Protein AF-A0A813GSA1-F1 (afdb_monomer)

Mean predicted aligned error: 17.11 Å

Solvent-accessible surface area (backbone atoms only — not comparable to full-atom values): 13378 Å² total; per-residue (Å²): 138,87,82,84,85,88,81,86,87,81,80,85,89,78,85,73,82,77,82,71,79,80,78,79,76,80,79,78,80,73,73,78,67,70,79,68,72,71,72,68,73,77,67,72,92,66,74,72,76,80,76,82,74,93,70,60,71,80,61,74,75,51,52,73,69,54,50,50,48,38,69,74,30,66,66,58,40,52,54,52,53,58,65,34,68,68,50,44,50,51,55,49,51,55,50,50,53,50,50,54,51,50,53,50,50,54,53,51,64,66,46,46,62,58,54,54,49,52,51,51,52,49,50,54,50,52,53,53,50,52,52,51,50,54,52,51,52,52,52,51,50,51,52,50,52,52,46,62,75,64,25,63,67,57,52,34,52,53,29,50,52,56,21,49,52,27,44,51,50,27,52,48,54,49,50,52,63,72,66,49,91,70,84,77,50,76,66,58,49,51,54,48,51,51,56,38,50,50,27,49,48,52,20,52,51,32,48,52,54,29,52,51,46,53,53,52,56,56,55,68,74,78,114

Sequence (223 aa):
SSTPAVSAPSPGPGAQASIVPASVVAVVATEVTPVSVAEVPLRPLLAETPKVPQRFPKLDELSVTELQYLQANSLAMDDWILELDQVKSLAARVREVREETKSLADVILKQEPEIQQASQRQHIALEALAGQRQTVEALASERTELLQKRSPARLAATLAARAHDSDADAEHILSEALSAEGTMDASMLAQFRQRFIQKKMEKHTRLGIKASLEQGASRSLQT

Structure (mmCIF, N/CA/C/O backbone):
data_AF-A0A813GSA1-F1
#
_entry.id   AF-A0A813GSA1-F1
#
loop_
_atom_site.group_PDB
_atom_site.id
_atom_site.type_symbol
_atom_site.label_atom_id
_atom_site.label_alt_id
_atom_site.label_comp_id
_atom_site.label_asym_id
_atom_site.label_entity_id
_atom_site.label_seq_id
_atom_site.pdbx_PDB_ins_code
_atom_site.Cartn_x
_atom_site.Cartn_y
_atom_site.Cartn_z
_atom_site.occupancy
_atom_site.B_iso_or_equiv
_atom_site.auth_seq_id
_atom_site.auth_comp_id
_atom_site.auth_asym_id
_atom_site.auth_atom_id
_atom_site.pdbx_PDB_model_num
ATOM 1 N N . SER A 1 1 ? 55.193 21.231 14.424 1.00 41.62 1 SER A N 1
ATOM 2 C CA . SER A 1 1 ? 54.877 21.612 13.034 1.00 41.62 1 SER A CA 1
ATOM 3 C C . SER A 1 1 ? 54.553 20.355 12.254 1.00 41.62 1 SER A C 1
ATOM 5 O O . SER A 1 1 ? 55.188 19.346 12.530 1.00 41.62 1 SER A O 1
ATOM 7 N N . SER A 1 2 ? 53.617 20.444 11.309 1.00 43.44 2 SER A N 1
ATOM 8 C CA . SER A 1 2 ? 53.286 19.435 10.283 1.00 43.44 2 SER A CA 1
ATOM 9 C C . SER A 1 2 ? 52.165 18.434 10.600 1.00 43.44 2 SER A C 1
ATOM 11 O O . SER A 1 2 ? 52.385 17.295 10.993 1.00 43.44 2 SER A O 1
ATOM 13 N N . THR A 1 3 ? 50.945 18.879 10.311 1.00 42.28 3 THR A N 1
ATOM 14 C CA . THR A 1 3 ? 49.931 18.168 9.505 1.00 42.28 3 THR A CA 1
ATOM 15 C C . THR A 1 3 ? 49.924 18.783 8.086 1.00 42.28 3 THR A C 1
ATOM 17 O O . THR A 1 3 ? 50.497 19.864 7.926 1.00 42.28 3 THR A O 1
ATOM 20 N N . PRO A 1 4 ? 49.221 18.237 7.069 1.00 51.88 4 PRO A N 1
ATOM 21 C CA . PRO A 1 4 ? 48.766 16.859 6.842 1.00 51.88 4 PRO A CA 1
ATOM 22 C C . PRO A 1 4 ? 49.097 16.333 5.420 1.00 51.88 4 PRO A C 1
ATOM 24 O O . PRO A 1 4 ? 49.336 17.090 4.482 1.00 51.88 4 PRO A O 1
ATOM 27 N N . ALA A 1 5 ? 49.032 15.011 5.246 1.00 38.59 5 ALA A N 1
ATOM 28 C CA . ALA A 1 5 ? 48.955 14.367 3.937 1.00 38.59 5 ALA A CA 1
ATOM 29 C C . ALA A 1 5 ? 47.484 14.231 3.510 1.00 38.59 5 ALA A C 1
ATOM 31 O O . ALA A 1 5 ? 46.650 13.724 4.259 1.00 38.59 5 ALA A O 1
ATOM 32 N N . VAL A 1 6 ? 47.183 14.694 2.298 1.00 48.28 6 VAL A N 1
ATOM 33 C CA . VAL A 1 6 ? 45.925 14.462 1.579 1.00 48.28 6 VAL A CA 1
ATOM 34 C C . VAL A 1 6 ? 45.951 13.046 1.005 1.00 48.28 6 VAL A C 1
ATOM 36 O O . VAL A 1 6 ? 46.944 12.629 0.413 1.00 48.28 6 VAL A O 1
ATOM 39 N N . SER A 1 7 ? 44.856 12.302 1.141 1.00 42.88 7 SER A N 1
ATOM 40 C CA . SER A 1 7 ? 44.619 11.092 0.352 1.00 42.88 7 SER A CA 1
ATOM 41 C C . SER A 1 7 ? 43.160 11.022 -0.074 1.00 42.88 7 SER A C 1
ATOM 43 O O . SER A 1 7 ? 42.243 11.078 0.742 1.00 42.88 7 SER A O 1
ATOM 45 N N . ALA A 1 8 ? 42.988 10.948 -1.390 1.00 51.53 8 ALA A N 1
ATOM 46 C CA . ALA A 1 8 ? 41.742 10.692 -2.092 1.00 51.53 8 ALA A CA 1
ATOM 47 C C . ALA A 1 8 ? 41.331 9.212 -1.967 1.00 51.53 8 ALA A C 1
ATOM 49 O O . ALA A 1 8 ? 42.213 8.355 -1.879 1.00 51.53 8 ALA A O 1
ATOM 50 N N . PRO A 1 9 ? 40.035 8.873 -2.069 1.00 43.91 9 PRO A N 1
ATOM 51 C CA . PRO A 1 9 ? 39.607 7.516 -2.369 1.00 43.91 9 PRO A CA 1
ATOM 52 C C . P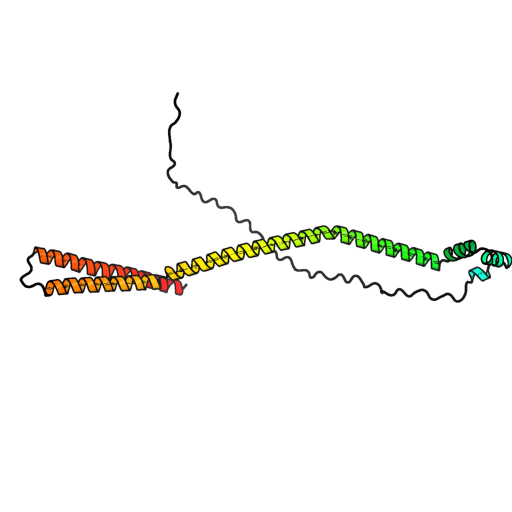RO A 1 9 ? 39.261 7.360 -3.860 1.00 43.91 9 PRO A C 1
ATOM 54 O O . PRO A 1 9 ? 38.493 8.131 -4.433 1.00 43.91 9 PRO A O 1
ATOM 57 N N . SER A 1 10 ? 39.850 6.330 -4.470 1.00 45.88 10 SER A N 1
ATOM 58 C CA . SER A 1 10 ? 39.463 5.764 -5.768 1.00 45.88 10 SER A CA 1
ATOM 59 C C . SER A 1 10 ? 38.337 4.719 -5.602 1.00 45.88 10 SER A C 1
ATOM 61 O O . SER A 1 10 ? 38.077 4.286 -4.476 1.00 45.88 10 SER A O 1
ATOM 63 N N . PRO A 1 11 ? 37.658 4.323 -6.698 1.00 45.69 11 PRO A N 1
ATOM 64 C CA . PRO A 1 11 ? 36.434 3.523 -6.699 1.00 45.69 11 PRO A CA 1
ATOM 65 C C . PRO A 1 11 ? 36.706 2.010 -6.579 1.00 45.69 11 PRO A C 1
ATOM 67 O O . PRO A 1 11 ? 37.827 1.557 -6.791 1.00 45.69 11 PRO A O 1
ATOM 70 N N . GLY A 1 12 ? 35.664 1.244 -6.219 1.00 40.44 12 GLY A N 1
ATOM 71 C CA . GLY A 1 12 ? 35.689 -0.213 -5.973 1.00 40.44 12 GLY A CA 1
ATOM 72 C C . GLY A 1 12 ? 36.125 -1.085 -7.169 1.00 40.44 12 GLY A C 1
ATOM 73 O O . GLY A 1 12 ? 36.472 -0.540 -8.214 1.00 40.44 12 GLY A O 1
ATOM 74 N N . PRO A 1 13 ? 36.091 -2.435 -7.074 1.00 47.12 13 PRO A N 1
ATOM 75 C CA . PRO A 1 13 ? 34.860 -3.169 -6.766 1.00 47.12 13 PRO A CA 1
ATOM 76 C C . PRO A 1 13 ? 35.056 -4.427 -5.893 1.00 47.12 13 PRO A C 1
ATOM 78 O O . PRO A 1 13 ? 36.019 -5.177 -6.013 1.00 47.12 13 PRO A O 1
ATOM 81 N N . GLY A 1 14 ? 34.077 -4.707 -5.042 1.00 32.84 14 GLY A N 1
ATOM 82 C CA . GLY A 1 14 ? 34.058 -5.917 -4.222 1.00 32.84 14 GLY A CA 1
ATOM 83 C C . GLY A 1 14 ? 32.729 -6.062 -3.503 1.00 32.84 14 GLY A C 1
ATOM 84 O O . GLY A 1 14 ? 32.698 -6.220 -2.288 1.00 32.84 14 GLY A O 1
ATOM 85 N N . ALA A 1 15 ? 31.626 -5.921 -4.242 1.00 36.91 15 ALA A N 1
ATOM 86 C CA . ALA A 1 15 ? 30.291 -6.172 -3.720 1.00 36.91 15 ALA A CA 1
ATOM 87 C C . ALA A 1 15 ? 30.132 -7.682 -3.507 1.00 36.91 15 ALA A C 1
ATOM 89 O O . ALA A 1 15 ? 29.734 -8.421 -4.406 1.00 36.91 15 ALA A O 1
ATOM 90 N N . GLN A 1 16 ? 30.495 -8.141 -2.311 1.00 40.28 16 GLN A N 1
ATOM 91 C CA . GLN A 1 16 ? 30.042 -9.426 -1.808 1.00 40.28 16 GLN A CA 1
ATOM 92 C C . GLN A 1 16 ? 28.518 -9.362 -1.716 1.00 40.28 16 GLN A C 1
ATOM 94 O O . GLN A 1 16 ? 27.953 -8.538 -0.994 1.00 40.28 16 GLN A O 1
ATOM 99 N N . ALA A 1 17 ? 27.862 -10.208 -2.506 1.00 39.97 17 ALA A N 1
ATOM 100 C CA . ALA A 1 17 ? 26.437 -10.452 -2.431 1.00 39.97 17 ALA A CA 1
ATOM 101 C C . ALA A 1 17 ? 26.125 -11.054 -1.055 1.00 39.97 17 ALA A C 1
ATOM 103 O O . ALA A 1 17 ? 26.294 -12.251 -0.830 1.00 39.97 17 ALA A O 1
ATOM 104 N N . SER A 1 18 ? 25.703 -10.203 -0.121 1.00 35.31 18 SER A N 1
ATOM 105 C CA . SER A 1 18 ? 25.109 -10.648 1.131 1.00 35.31 18 SER A CA 1
ATOM 106 C C . SER A 1 18 ? 23.705 -11.149 0.812 1.00 35.31 18 SER A C 1
ATOM 108 O O . SER A 1 18 ? 22.777 -10.370 0.590 1.00 35.31 18 SER A O 1
ATOM 110 N N . ILE A 1 19 ? 23.584 -12.470 0.694 1.00 37.47 19 ILE A N 1
ATOM 111 C CA . ILE A 1 19 ? 22.311 -13.176 0.598 1.00 37.47 19 ILE A CA 1
ATOM 112 C C . ILE A 1 19 ? 21.640 -13.024 1.963 1.00 37.47 19 ILE A C 1
ATOM 114 O O . ILE A 1 19 ? 21.935 -13.756 2.905 1.00 37.47 19 ILE A O 1
ATOM 118 N N . VAL A 1 20 ? 20.763 -12.032 2.079 1.00 35.91 20 VAL A N 1
ATOM 119 C CA . VAL A 1 20 ? 19.842 -11.929 3.209 1.00 35.91 20 VAL A CA 1
ATOM 120 C C . VAL A 1 20 ? 18.768 -12.996 2.984 1.00 35.91 20 VAL A C 1
ATOM 122 O O . VAL A 1 20 ? 18.133 -12.979 1.924 1.00 35.91 20 VAL A O 1
ATOM 125 N N . PRO A 1 21 ? 18.550 -13.946 3.910 1.00 39.53 21 PRO A N 1
ATOM 126 C CA . PRO A 1 21 ? 17.436 -14.864 3.774 1.00 39.53 21 PRO A CA 1
ATOM 127 C C . PRO A 1 21 ? 16.143 -14.051 3.842 1.00 39.53 21 PRO A C 1
ATOM 129 O O . PRO A 1 21 ? 15.907 -13.296 4.787 1.00 39.53 21 PRO A O 1
ATOM 132 N N . ALA A 1 22 ? 15.334 -14.193 2.794 1.00 37.06 22 ALA A N 1
ATOM 133 C CA . ALA A 1 22 ? 13.989 -13.663 2.715 1.00 37.06 22 ALA A CA 1
ATOM 134 C C . ALA A 1 22 ? 13.192 -14.173 3.922 1.00 37.06 22 ALA A C 1
ATOM 136 O O . ALA A 1 22 ? 12.802 -15.338 3.982 1.00 37.06 22 ALA A O 1
ATOM 137 N N . SER A 1 23 ? 12.975 -13.291 4.897 1.00 39.00 23 SER A N 1
ATOM 138 C CA . SER A 1 23 ? 11.963 -13.505 5.917 1.00 39.00 23 SER A CA 1
ATOM 139 C C . SER A 1 23 ? 10.619 -13.403 5.211 1.00 39.00 23 SER A C 1
ATOM 141 O O . SER A 1 23 ? 10.177 -12.321 4.820 1.00 39.00 23 SER A O 1
ATOM 143 N N . VAL A 1 24 ? 10.032 -14.567 4.946 1.00 39.47 24 VAL A N 1
ATOM 144 C CA . VAL A 1 24 ? 8.697 -14.715 4.383 1.00 39.47 24 VAL A CA 1
ATOM 145 C C . VAL A 1 24 ? 7.729 -14.158 5.420 1.00 39.47 24 VAL A C 1
ATOM 147 O O . VAL A 1 24 ? 7.359 -14.835 6.376 1.00 39.47 24 VAL A O 1
ATOM 150 N N . VAL A 1 25 ? 7.352 -12.890 5.261 1.00 38.59 25 VAL A N 1
ATOM 151 C CA . VAL A 1 25 ? 6.245 -12.308 6.016 1.00 38.59 25 VAL A CA 1
ATOM 152 C C . VAL A 1 25 ? 4.984 -12.960 5.467 1.00 38.59 25 VAL A C 1
ATOM 154 O O . VAL A 1 25 ? 4.512 -12.627 4.381 1.00 38.59 25 VAL A O 1
ATOM 157 N N . ALA A 1 26 ? 4.501 -13.962 6.197 1.00 33.72 26 ALA A N 1
ATOM 158 C CA . ALA A 1 26 ? 3.242 -14.630 5.939 1.00 33.72 26 ALA A CA 1
ATOM 159 C C . ALA A 1 26 ? 2.119 -13.585 5.921 1.00 33.72 26 ALA A C 1
ATOM 161 O O . ALA A 1 26 ? 1.755 -13.007 6.947 1.00 33.72 26 ALA A O 1
ATOM 162 N N . VAL A 1 27 ? 1.588 -13.326 4.727 1.00 37.19 27 VAL A N 1
ATOM 163 C CA . VAL A 1 27 ? 0.363 -12.559 4.535 1.00 37.19 27 VAL A CA 1
ATOM 164 C C . VAL A 1 27 ? -0.789 -13.412 5.053 1.00 37.19 27 VAL A C 1
ATOM 166 O O . VAL A 1 27 ? -1.240 -14.347 4.403 1.00 37.19 27 VAL A O 1
ATOM 169 N N . VAL A 1 28 ? -1.178 -13.117 6.289 1.00 42.97 28 VAL A N 1
ATOM 170 C CA . VAL A 1 28 ? -2.557 -12.885 6.731 1.00 42.97 28 VAL A CA 1
ATOM 171 C C . VAL A 1 28 ? -3.625 -13.457 5.789 1.00 42.97 28 VAL A C 1
ATOM 173 O O . VAL A 1 28 ? -4.092 -12.792 4.869 1.00 42.97 28 VAL A O 1
ATOM 176 N N . ALA A 1 29 ? -4.081 -14.665 6.106 1.00 31.58 29 ALA A N 1
ATOM 177 C CA . ALA A 1 29 ? -5.491 -15.005 6.005 1.00 31.58 29 ALA A CA 1
ATOM 178 C C . ALA A 1 29 ? -6.051 -14.946 7.430 1.00 31.58 29 ALA A C 1
ATOM 180 O O . ALA A 1 29 ? -6.306 -15.971 8.055 1.00 31.58 29 ALA A O 1
ATOM 181 N N . THR A 1 30 ? -6.165 -13.736 7.987 1.00 37.47 30 THR A N 1
ATOM 182 C CA . THR A 1 30 ? -7.069 -13.550 9.121 1.00 37.47 30 THR A CA 1
ATOM 183 C C . THR A 1 30 ? -8.452 -13.634 8.517 1.00 37.47 30 THR A C 1
ATOM 185 O O . THR A 1 30 ? -8.931 -12.692 7.886 1.00 37.47 30 THR A O 1
ATOM 188 N N . GLU A 1 31 ? -9.017 -14.832 8.623 1.00 34.62 31 GLU A N 1
ATOM 189 C CA . GLU A 1 31 ? -10.445 -15.078 8.591 1.00 34.62 31 GLU A CA 1
ATOM 190 C C . GLU A 1 31 ? -11.131 -13.862 9.201 1.00 34.62 31 GLU A C 1
ATOM 192 O O . GLU A 1 31 ? -10.966 -13.553 10.383 1.00 34.62 31 GLU A O 1
ATOM 197 N N . VAL A 1 32 ? -11.849 -13.127 8.355 1.00 35.78 32 VAL A N 1
ATOM 198 C CA . VAL A 1 32 ? -12.860 -12.193 8.814 1.00 35.78 32 VAL A CA 1
ATOM 199 C C . VAL A 1 32 ? -13.923 -13.105 9.399 1.00 35.78 32 VAL A C 1
ATOM 201 O O . VAL A 1 32 ? -14.877 -13.477 8.721 1.00 35.78 32 VAL A O 1
ATOM 204 N N . THR A 1 33 ? -13.713 -13.560 10.634 1.00 33.12 33 THR A N 1
ATOM 205 C CA . THR A 1 33 ? -14.833 -13.991 11.441 1.00 33.12 33 THR A CA 1
ATOM 206 C C . THR A 1 33 ? -15.743 -12.774 11.423 1.00 33.12 33 THR A C 1
ATOM 208 O O . THR A 1 33 ? -15.323 -11.692 11.856 1.00 33.12 33 THR A O 1
ATOM 211 N N . PRO A 1 34 ? -16.944 -12.864 10.818 1.00 36.81 34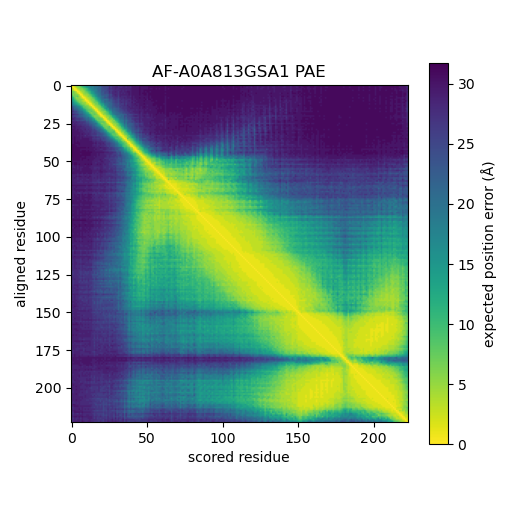 PRO A N 1
ATOM 212 C CA . PRO A 1 34 ? -17.919 -11.831 11.066 1.00 36.81 34 PRO A CA 1
ATOM 213 C C . PRO A 1 34 ? -17.956 -11.745 12.582 1.00 36.81 34 PRO A C 1
ATOM 215 O O . PRO A 1 34 ? -18.026 -12.782 13.254 1.00 36.81 34 PRO A O 1
ATOM 218 N N . VAL A 1 35 ? -17.797 -10.535 13.118 1.00 40.12 35 VAL A N 1
ATOM 219 C CA . VAL A 1 35 ? -18.227 -10.260 14.477 1.00 40.12 35 VAL A CA 1
ATOM 220 C C . VAL A 1 35 ? -19.677 -10.694 14.444 1.00 40.12 35 VAL A C 1
ATOM 222 O O . VAL A 1 35 ? -20.543 -9.980 13.942 1.00 40.12 35 VAL A O 1
ATOM 225 N N . SER A 1 36 ? -19.896 -11.950 14.844 1.00 41.03 36 SER A N 1
ATOM 226 C CA . SER A 1 36 ? -21.165 -12.456 15.281 1.00 41.03 36 SER A CA 1
ATOM 227 C C . SER A 1 36 ? -21.504 -11.396 16.282 1.00 41.03 36 SER A C 1
ATOM 229 O O . SER A 1 36 ? -20.833 -11.280 17.312 1.00 41.03 36 SER A O 1
ATOM 231 N N . VAL A 1 37 ? -22.429 -10.525 15.888 1.00 46.06 37 VAL A N 1
ATOM 232 C CA . VAL A 1 37 ? -23.192 -9.732 16.817 1.00 46.06 37 VAL A CA 1
ATOM 233 C C . VAL A 1 37 ? -23.691 -10.821 17.738 1.00 46.06 37 VAL A C 1
ATOM 235 O O . VAL A 1 37 ? -24.570 -11.595 17.367 1.00 46.06 37 VAL A O 1
ATOM 238 N N . ALA A 1 38 ? -22.956 -11.043 18.831 1.00 41.69 38 ALA A N 1
ATOM 239 C CA . ALA A 1 38 ? -23.428 -11.829 19.929 1.00 41.69 38 ALA A CA 1
ATOM 240 C C . ALA A 1 38 ? -24.678 -11.050 20.247 1.00 41.69 38 ALA A C 1
ATOM 242 O O . ALA A 1 38 ? -24.606 -9.887 20.650 1.00 41.69 38 ALA A O 1
ATOM 243 N N . GLU A 1 39 ? -25.785 -11.624 19.800 1.00 42.75 39 GLU A N 1
ATOM 244 C CA . GLU A 1 39 ? -27.122 -11.168 20.032 1.00 42.75 39 GLU A CA 1
ATOM 245 C C . GLU A 1 39 ? -27.185 -11.138 21.545 1.00 42.75 39 GLU A C 1
ATOM 247 O O . GLU A 1 39 ? -27.417 -12.153 22.196 1.00 42.75 39 GLU A O 1
ATOM 252 N N . VAL A 1 40 ? -26.790 -9.993 22.115 1.00 45.56 40 VAL A N 1
ATOM 253 C CA . VAL A 1 40 ? -27.054 -9.657 23.496 1.00 45.56 40 VAL A CA 1
ATOM 254 C C . VAL A 1 40 ? -28.555 -9.816 23.509 1.00 45.56 40 VAL A C 1
ATOM 256 O O . VAL A 1 40 ? -29.212 -9.048 22.795 1.00 45.56 40 VAL A O 1
ATOM 259 N N . PRO A 1 41 ? -29.092 -10.865 24.161 1.00 47.56 41 PRO A N 1
ATOM 260 C CA . PRO A 1 41 ? -30.509 -11.124 24.086 1.00 47.56 41 PRO A CA 1
ATOM 261 C C . PRO A 1 41 ? -31.134 -9.818 24.528 1.00 47.56 41 PRO A C 1
ATOM 263 O O . PRO A 1 41 ? -30.818 -9.348 25.626 1.00 47.56 41 PRO A O 1
ATOM 266 N N . LEU A 1 42 ? -31.885 -9.175 23.628 1.00 54.66 42 LEU A N 1
ATOM 267 C CA . LEU A 1 42 ? -32.589 -7.937 23.912 1.00 54.66 42 LEU A CA 1
ATOM 268 C C . LEU A 1 42 ? -33.508 -8.280 25.077 1.00 54.66 42 LEU A C 1
ATOM 270 O O . LEU A 1 42 ? -34.587 -8.843 24.898 1.00 54.66 42 LEU A O 1
ATOM 274 N N . ARG A 1 43 ? -33.002 -8.053 26.293 1.00 58.50 43 ARG A N 1
ATOM 275 C CA . ARG A 1 43 ? -33.687 -8.355 27.540 1.00 58.50 43 ARG A CA 1
ATOM 276 C C . ARG A 1 43 ? -34.994 -7.580 27.431 1.00 58.50 43 ARG A C 1
ATOM 278 O O . ARG A 1 43 ? -34.927 -6.393 27.102 1.00 58.50 43 ARG A O 1
ATOM 285 N N . PRO A 1 44 ? -36.160 -8.229 27.588 1.00 54.59 44 PRO A N 1
ATOM 286 C CA . PRO A 1 44 ? -37.436 -7.639 27.213 1.00 54.59 44 PRO A CA 1
ATOM 287 C C . PRO A 1 44 ? -37.550 -6.244 27.828 1.00 54.59 44 PRO A C 1
ATOM 289 O O . PRO A 1 44 ? -37.557 -6.086 29.047 1.00 54.59 44 PRO A O 1
ATOM 292 N N . LEU A 1 45 ? -37.580 -5.235 26.953 1.00 53.59 45 LEU A N 1
ATOM 293 C CA . LEU A 1 45 ? -37.428 -3.805 27.257 1.00 53.59 45 LEU A CA 1
ATOM 294 C C . LEU A 1 45 ? -38.614 -3.219 28.041 1.00 53.59 45 LEU A C 1
ATOM 296 O O . LEU A 1 45 ? -38.706 -2.015 28.248 1.00 53.59 45 LEU A O 1
ATOM 300 N N . LEU A 1 46 ? -39.527 -4.073 28.489 1.00 56.28 46 LEU A N 1
ATOM 301 C CA . LEU A 1 46 ? -40.702 -3.738 29.268 1.00 56.28 46 LEU A CA 1
ATOM 302 C C . LEU A 1 46 ? -40.890 -4.849 30.291 1.00 56.28 46 LEU A C 1
ATOM 304 O O . LEU A 1 46 ? -41.751 -5.714 30.152 1.00 56.28 46 LEU A O 1
ATOM 308 N N . ALA A 1 47 ? -40.043 -4.867 31.315 1.00 61.19 47 ALA A N 1
ATOM 309 C CA . ALA A 1 47 ? -40.381 -5.643 32.487 1.00 61.19 47 ALA A CA 1
ATOM 310 C C . ALA A 1 47 ? -41.641 -5.006 33.087 1.00 61.19 47 ALA A C 1
ATOM 312 O O . ALA A 1 47 ? -41.570 -3.901 33.624 1.00 61.19 47 ALA A O 1
ATOM 313 N N . GLU A 1 48 ? -42.783 -5.668 32.890 1.00 64.69 48 GLU A N 1
ATOM 314 C CA . GLU A 1 48 ? -44.101 -5.195 33.303 1.00 64.69 48 GLU A CA 1
ATOM 315 C C . GLU A 1 48 ? -44.040 -4.652 34.732 1.00 64.69 48 GLU A C 1
ATOM 317 O O . GLU A 1 48 ? -43.505 -5.296 35.642 1.00 64.69 48 GLU A O 1
ATOM 322 N N . THR A 1 49 ? -44.561 -3.441 34.926 1.00 65.75 49 THR A N 1
ATOM 323 C CA . THR A 1 49 ? -44.768 -2.907 36.267 1.00 65.75 49 THR A CA 1
ATOM 324 C C . THR A 1 49 ? -45.673 -3.883 37.021 1.00 65.75 49 THR A C 1
ATOM 326 O O . THR A 1 49 ? -46.721 -4.275 36.496 1.00 65.75 49 THR A O 1
ATOM 329 N N . PRO A 1 50 ? -45.283 -4.333 38.228 1.00 68.94 50 PRO A N 1
ATOM 330 C CA . PRO A 1 50 ? -46.099 -5.278 38.971 1.00 68.94 50 PRO A CA 1
ATOM 331 C C . PRO A 1 50 ? -47.483 -4.671 39.213 1.00 68.94 50 PRO A C 1
ATOM 333 O O . PRO A 1 50 ? -47.610 -3.516 39.622 1.00 68.94 50 PRO A O 1
ATOM 336 N N . LYS A 1 51 ? -48.527 -5.447 38.904 1.00 72.38 51 LYS A N 1
ATOM 337 C CA . LYS A 1 51 ? -49.924 -5.027 39.072 1.00 72.38 51 LYS A CA 1
ATOM 338 C C . LYS A 1 51 ? -50.184 -4.706 40.544 1.00 72.38 51 LYS A C 1
ATOM 340 O O . LYS A 1 51 ? -49.735 -5.445 41.417 1.00 72.38 51 LYS A O 1
ATOM 345 N N . VAL A 1 52 ? -50.930 -3.628 40.803 1.00 74.38 52 VAL A N 1
ATOM 346 C CA . VAL A 1 52 ? -51.271 -3.198 42.167 1.00 74.38 52 VAL A CA 1
ATOM 347 C C . VAL A 1 52 ? -51.992 -4.344 42.893 1.00 74.38 52 VAL A C 1
ATOM 349 O O . VAL A 1 52 ? -53.026 -4.811 42.400 1.00 74.38 52 VAL A O 1
ATOM 352 N N . PRO A 1 53 ? -51.471 -4.828 44.033 1.00 74.12 53 PRO A N 1
ATOM 353 C CA . PRO A 1 53 ? -52.133 -5.875 44.796 1.00 74.12 53 PRO A CA 1
ATOM 354 C C . PRO A 1 53 ? -53.471 -5.364 45.346 1.00 74.12 53 PRO A C 1
ATOM 356 O O . PRO A 1 53 ? -53.556 -4.279 45.911 1.00 74.12 53 PRO A O 1
ATOM 359 N N . GLN A 1 54 ? -54.533 -6.154 45.168 1.00 75.25 54 GLN A N 1
ATOM 360 C CA . GLN A 1 54 ? -55.895 -5.777 45.576 1.00 75.25 54 GLN A CA 1
ATOM 361 C C . GLN A 1 54 ? -56.149 -5.947 47.083 1.00 75.25 54 GLN A C 1
ATOM 363 O O . GLN A 1 54 ? -57.156 -5.460 47.591 1.00 75.25 54 GLN A O 1
ATOM 368 N N . ARG A 1 55 ? -55.270 -6.668 47.792 1.00 75.38 55 ARG A N 1
ATOM 369 C CA . ARG A 1 55 ? -55.366 -6.960 49.229 1.00 75.38 55 ARG A CA 1
ATOM 370 C C . ARG A 1 55 ? -53.979 -7.089 49.852 1.00 75.38 55 ARG A C 1
ATOM 372 O O . ARG A 1 55 ? -53.044 -7.525 49.181 1.00 75.38 55 ARG A O 1
ATOM 379 N N . PHE A 1 56 ? -53.885 -6.777 51.142 1.00 79.12 56 PHE A N 1
ATOM 380 C CA . PHE A 1 56 ? -52.671 -6.897 51.949 1.00 79.12 56 PHE A CA 1
ATOM 381 C C . PHE A 1 56 ? -52.958 -7.786 53.166 1.00 79.12 56 PHE A C 1
ATOM 383 O O . PHE A 1 56 ? -53.300 -7.266 54.222 1.00 79.12 56 PHE A O 1
ATOM 390 N N . PRO A 1 57 ? -52.818 -9.118 53.048 1.00 77.69 57 PRO A N 1
ATOM 391 C CA . PRO A 1 57 ? -53.178 -10.044 54.128 1.00 77.69 57 PRO A CA 1
ATOM 392 C C . PRO A 1 57 ? -52.391 -9.795 55.425 1.00 77.69 57 PRO A C 1
ATOM 394 O O . PRO A 1 57 ? -52.919 -9.993 56.508 1.00 77.69 57 PRO A O 1
ATOM 397 N N . LYS A 1 58 ? -51.167 -9.253 55.327 1.00 77.31 58 LYS A N 1
ATOM 398 C CA . LYS A 1 58 ? -50.356 -8.850 56.490 1.00 77.31 58 LYS A CA 1
ATOM 399 C C . LYS A 1 58 ? -50.957 -7.680 57.294 1.00 77.31 58 LYS A C 1
ATOM 401 O O . LYS A 1 58 ? -50.545 -7.473 58.427 1.00 77.31 58 LYS A O 1
ATOM 406 N N . LEU A 1 59 ? -51.892 -6.906 56.728 1.00 80.19 59 LEU A N 1
ATOM 407 C CA . LEU A 1 59 ? -52.642 -5.880 57.469 1.00 80.19 59 LEU A CA 1
ATOM 408 C C . LEU A 1 59 ? -53.849 -6.469 58.206 1.00 80.19 59 LEU A C 1
ATOM 410 O O . LEU A 1 59 ? -54.231 -5.936 59.242 1.00 80.19 59 LEU A O 1
ATOM 414 N N . ASP A 1 60 ? -54.420 -7.568 57.703 1.00 80.75 60 ASP A N 1
ATOM 415 C CA . ASP A 1 60 ? -55.553 -8.256 58.339 1.00 80.75 60 ASP A CA 1
ATOM 416 C C . ASP A 1 60 ? -55.126 -8.988 59.631 1.00 80.75 60 ASP A C 1
ATOM 418 O O . ASP A 1 60 ? -55.959 -9.298 60.481 1.00 80.75 60 ASP A O 1
ATOM 422 N N . GLU A 1 61 ? -53.824 -9.250 59.784 1.00 82.19 61 GLU A N 1
ATOM 423 C CA . GLU A 1 61 ? -53.206 -9.878 60.960 1.00 82.19 61 GLU A CA 1
ATOM 424 C C . GLU A 1 61 ? -52.917 -8.887 62.108 1.00 82.19 61 GLU A C 1
ATOM 426 O O . GLU A 1 61 ? -52.660 -9.316 63.233 1.00 82.19 61 GLU A O 1
ATOM 431 N N . LEU A 1 62 ? -52.969 -7.573 61.851 1.00 82.31 62 LEU A N 1
ATOM 432 C CA . LEU A 1 62 ? -52.684 -6.527 62.841 1.00 82.31 62 LEU A CA 1
ATOM 433 C C . LEU A 1 62 ? -53.924 -6.179 63.677 1.00 82.31 62 LEU A C 1
ATOM 435 O O . LEU A 1 62 ? -55.055 -6.142 63.189 1.00 82.31 62 LEU A O 1
ATOM 439 N N . SER A 1 63 ? -53.717 -5.856 64.954 1.00 85.50 63 SER A N 1
ATOM 440 C CA . SER A 1 63 ? -54.787 -5.382 65.835 1.00 85.50 63 SER A CA 1
ATOM 441 C C . SER A 1 63 ? -55.256 -3.966 65.465 1.00 85.50 63 SER A C 1
ATOM 443 O O . SER A 1 63 ? -54.521 -3.162 64.893 1.00 85.50 63 SER A O 1
ATOM 445 N N . VAL A 1 64 ? -56.487 -3.605 65.848 1.00 83.62 64 VAL A N 1
ATOM 446 C CA . VAL A 1 64 ? -57.081 -2.279 65.562 1.00 83.62 64 VAL A CA 1
ATOM 447 C C . VAL A 1 64 ? -56.230 -1.124 66.112 1.00 83.62 64 VAL A C 1
ATOM 449 O O . VAL A 1 64 ? -56.146 -0.063 65.496 1.00 83.62 64 VAL A O 1
ATOM 452 N N . THR A 1 65 ? -55.569 -1.328 67.252 1.00 81.94 65 THR A N 1
ATOM 453 C CA . THR A 1 65 ? -54.659 -0.349 67.863 1.00 81.94 65 THR A CA 1
ATOM 454 C C . THR A 1 65 ? -53.357 -0.190 67.081 1.00 81.94 65 THR A C 1
ATOM 456 O O . THR A 1 65 ? -52.870 0.930 66.939 1.00 81.94 65 THR A O 1
ATOM 459 N N . GLU A 1 66 ? -52.815 -1.279 66.530 1.00 82.62 66 GLU A N 1
ATOM 460 C CA . GLU A 1 66 ? -51.628 -1.241 65.666 1.00 82.62 66 GLU A CA 1
ATOM 461 C C . GLU A 1 66 ? -51.953 -0.588 64.324 1.00 82.62 66 GLU 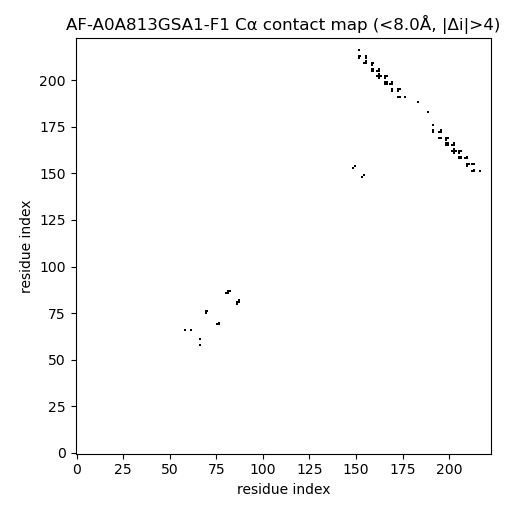A C 1
ATOM 463 O O . GLU A 1 66 ? -51.185 0.247 63.860 1.00 82.62 66 GLU A O 1
ATOM 468 N N . LEU A 1 67 ? -53.126 -0.869 63.747 1.00 83.75 67 LEU A N 1
ATOM 469 C CA . LEU A 1 67 ? -53.598 -0.214 62.525 1.00 83.75 67 LEU A CA 1
ATOM 470 C C . LEU A 1 67 ? -53.801 1.296 62.715 1.00 83.75 67 LEU A C 1
ATOM 472 O O . LEU A 1 67 ? -53.402 2.073 61.850 1.00 83.75 67 LEU A O 1
ATOM 476 N N . GLN A 1 68 ? -54.364 1.737 63.847 1.00 84.94 68 GLN A N 1
ATOM 477 C CA . GLN A 1 68 ? -54.479 3.168 64.165 1.00 84.94 68 GLN A CA 1
ATOM 478 C C . GLN A 1 68 ? -53.113 3.832 64.350 1.00 84.94 68 GLN A C 1
ATOM 480 O O . GLN A 1 68 ? -52.922 4.964 63.910 1.00 84.94 68 GLN A O 1
ATOM 485 N N . TYR A 1 69 ? -52.158 3.134 64.966 1.00 87.44 69 TYR A N 1
ATOM 486 C CA . TYR A 1 69 ? -50.789 3.623 65.106 1.00 87.44 69 TYR A CA 1
ATOM 487 C C . TYR A 1 69 ? -50.088 3.753 63.746 1.00 87.44 69 TYR A C 1
ATOM 489 O O . TYR A 1 69 ? -49.502 4.794 63.458 1.00 87.44 69 TYR A O 1
ATOM 497 N N . LEU A 1 70 ? -50.207 2.741 62.883 1.00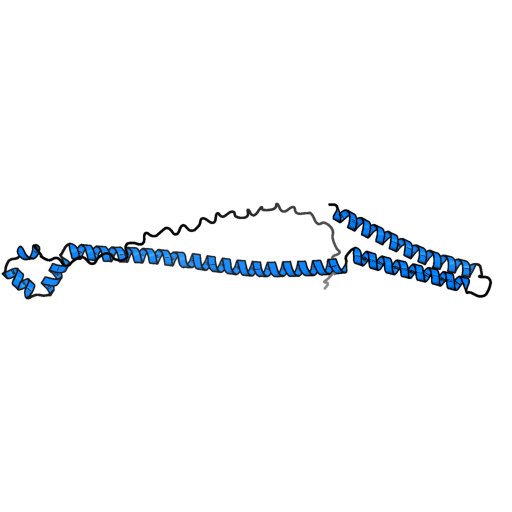 86.56 70 LEU A N 1
ATOM 498 C CA . LEU A 1 70 ? -49.634 2.731 61.534 1.00 86.56 70 LEU A CA 1
ATOM 499 C C . LEU A 1 70 ? -50.287 3.794 60.633 1.00 86.56 70 LEU A C 1
ATOM 501 O O . LEU A 1 70 ? -49.619 4.410 59.811 1.00 86.56 70 LEU A O 1
ATOM 505 N N . GLN A 1 71 ? -51.583 4.062 60.823 1.00 86.12 71 GLN A N 1
ATOM 506 C CA . GLN A 1 71 ? -52.303 5.135 60.134 1.00 86.12 71 GLN A CA 1
ATOM 507 C C . GLN A 1 71 ? -51.891 6.532 60.628 1.00 86.12 71 GLN A C 1
ATOM 509 O O . GLN A 1 71 ? -51.791 7.460 59.827 1.00 86.12 71 GLN A O 1
ATOM 514 N N . ALA A 1 72 ? -51.678 6.701 61.935 1.00 89.62 72 ALA A N 1
ATOM 515 C CA . ALA A 1 72 ? -51.299 7.980 62.536 1.00 89.62 72 ALA A CA 1
ATOM 516 C C . ALA A 1 72 ? -49.810 8.322 62.346 1.00 89.62 72 ALA A C 1
ATOM 518 O O . ALA A 1 72 ? -49.435 9.489 62.469 1.00 89.62 72 ALA A O 1
ATOM 519 N N . ASN A 1 73 ? -48.966 7.328 62.050 1.00 91.44 73 ASN A N 1
ATOM 520 C CA . ASN A 1 73 ? -47.525 7.485 61.893 1.00 91.44 73 ASN A CA 1
ATOM 521 C C . ASN A 1 73 ? -47.064 7.077 60.483 1.00 91.44 73 ASN A C 1
ATOM 523 O O . ASN A 1 73 ? -46.875 5.897 60.192 1.00 91.44 73 ASN A O 1
ATOM 527 N N . SER A 1 74 ? -46.819 8.068 59.620 1.00 89.25 74 SER A N 1
ATOM 528 C CA . SER A 1 74 ? -46.395 7.837 58.232 1.00 89.25 74 SER A CA 1
ATOM 529 C C . SER A 1 74 ? -45.050 7.116 58.116 1.00 89.25 74 SER A C 1
ATOM 531 O O . SER A 1 74 ? -44.881 6.310 57.212 1.00 89.25 74 SER A O 1
ATOM 533 N N . LEU A 1 75 ? -44.115 7.354 59.044 1.00 90.25 75 LEU A N 1
ATOM 534 C CA . LEU A 1 75 ? -42.815 6.671 59.045 1.00 90.25 75 LEU A CA 1
ATOM 535 C C . LEU A 1 75 ? -42.975 5.169 59.305 1.00 90.25 75 LEU A C 1
ATOM 537 O O . LEU A 1 75 ? -42.357 4.361 58.626 1.00 90.25 75 LEU A O 1
ATOM 541 N N . ALA A 1 76 ? -43.862 4.794 60.232 1.00 86.75 76 ALA A N 1
ATOM 542 C CA . ALA A 1 76 ? -44.153 3.388 60.509 1.00 86.75 76 ALA A CA 1
ATOM 543 C C . ALA A 1 76 ? -44.828 2.688 59.314 1.00 86.75 76 ALA A C 1
ATOM 545 O O . ALA A 1 76 ? -44.599 1.502 59.079 1.00 86.75 76 ALA A O 1
ATOM 546 N N . MET A 1 77 ? -45.640 3.420 58.541 1.00 87.19 77 MET A N 1
ATOM 547 C CA . MET A 1 77 ? -46.215 2.927 57.287 1.00 87.19 77 MET A CA 1
ATOM 548 C C . MET A 1 77 ? -45.137 2.708 56.218 1.00 87.19 77 MET A C 1
ATOM 550 O O . MET A 1 77 ? -45.124 1.656 55.581 1.00 87.19 77 MET A O 1
ATOM 554 N N . ASP A 1 78 ? -44.223 3.664 56.037 1.00 89.06 78 ASP A N 1
ATOM 555 C CA . ASP A 1 78 ? -43.121 3.548 55.077 1.00 89.06 78 ASP A CA 1
ATOM 556 C C . ASP A 1 78 ? -42.198 2.367 55.421 1.00 89.06 78 ASP A C 1
ATOM 558 O O . ASP A 1 78 ? -41.869 1.568 54.541 1.00 89.06 78 ASP A O 1
ATOM 562 N N . ASP A 1 79 ? -41.854 2.193 56.700 1.00 89.25 79 ASP A N 1
ATOM 563 C CA . ASP A 1 79 ? -41.050 1.063 57.179 1.00 89.25 79 ASP A CA 1
ATOM 564 C C . ASP A 1 79 ? -41.746 -0.280 56.901 1.00 89.25 79 ASP A C 1
ATOM 566 O O . ASP A 1 79 ? -41.134 -1.200 56.351 1.00 89.25 79 ASP A O 1
ATOM 570 N N . TRP A 1 80 ? -43.052 -0.380 57.171 1.00 87.69 80 TRP A N 1
ATOM 571 C CA . TRP A 1 80 ? -43.837 -1.578 56.858 1.00 87.69 80 TRP A CA 1
ATOM 572 C C . TRP A 1 80 ? -43.901 -1.866 55.346 1.00 87.69 80 TRP A C 1
ATOM 574 O O . TRP A 1 80 ? -43.765 -3.017 54.922 1.00 87.69 80 TRP A O 1
ATOM 584 N N . ILE A 1 81 ? -44.049 -0.835 54.504 1.00 87.88 81 ILE A N 1
ATOM 585 C CA . ILE A 1 81 ? -44.023 -0.980 53.038 1.00 87.88 81 ILE A CA 1
ATOM 586 C C . ILE A 1 81 ? -42.658 -1.505 52.576 1.00 87.88 81 ILE A C 1
ATOM 588 O O . ILE A 1 81 ? -42.596 -2.396 51.724 1.00 87.88 81 ILE A O 1
ATOM 592 N N . LEU A 1 82 ? -41.562 -0.994 53.141 1.00 88.44 82 LEU A N 1
ATOM 593 C CA . LEU A 1 82 ? -40.204 -1.459 52.844 1.00 88.44 82 LEU A CA 1
ATOM 594 C C . LEU A 1 82 ? -39.959 -2.898 53.321 1.00 88.44 82 LEU A C 1
ATOM 596 O O . LEU A 1 82 ? -39.121 -3.607 52.755 1.00 88.44 82 LEU A O 1
ATOM 600 N N . GLU A 1 83 ? -40.705 -3.367 54.321 1.00 87.56 83 GLU A N 1
ATOM 601 C CA . GLU A 1 83 ? -40.642 -4.746 54.793 1.00 87.56 83 GLU A CA 1
ATOM 602 C C . GLU A 1 83 ? -41.328 -5.759 53.867 1.00 87.56 83 GLU A C 1
ATOM 604 O O . GLU A 1 83 ? -41.003 -6.952 53.939 1.00 87.56 83 GLU A O 1
ATOM 609 N N . LEU A 1 84 ? -42.215 -5.316 52.968 1.00 88.31 84 LEU A N 1
ATOM 610 C CA . LEU A 1 84 ? -42.912 -6.188 52.025 1.00 88.31 84 LEU A CA 1
ATOM 611 C C . LEU A 1 84 ? -41.937 -6.893 51.074 1.00 88.31 84 LEU A C 1
ATOM 613 O O . LEU A 1 84 ? -41.086 -6.280 50.427 1.00 88.31 84 LEU A O 1
ATOM 617 N N . ASP A 1 85 ? -42.134 -8.202 50.909 1.00 86.38 85 ASP A N 1
ATOM 618 C CA . ASP A 1 85 ? -41.268 -9.060 50.091 1.00 86.38 85 ASP A CA 1
ATOM 619 C C . ASP A 1 85 ? -41.214 -8.599 48.625 1.00 86.38 85 ASP A C 1
ATOM 621 O O . ASP A 1 85 ? -40.166 -8.640 47.980 1.00 86.38 85 ASP A O 1
ATOM 625 N N . GLN A 1 86 ? -42.330 -8.068 48.114 1.00 83.25 86 GLN A N 1
ATOM 626 C CA . GLN A 1 86 ? -42.415 -7.499 46.767 1.00 83.25 86 GLN A CA 1
ATOM 627 C C . GLN A 1 86 ? -41.500 -6.274 46.612 1.00 83.25 86 GLN A C 1
ATOM 629 O O . GLN A 1 86 ? -40.730 -6.204 45.654 1.00 83.25 86 GLN A O 1
ATOM 634 N N . VAL A 1 87 ? -41.514 -5.349 47.576 1.00 87.38 87 VAL 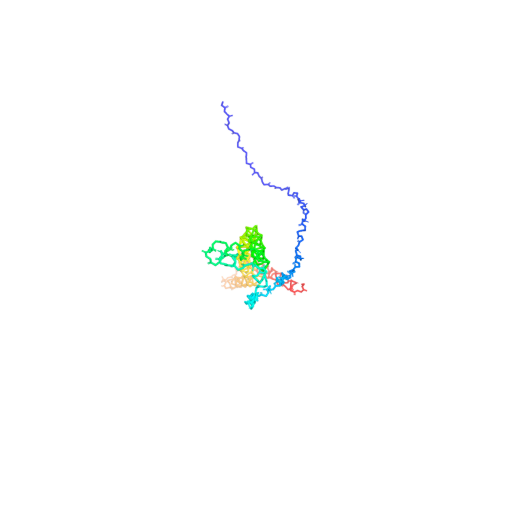A N 1
ATOM 635 C CA . VAL A 1 87 ? -40.679 -4.137 47.556 1.00 87.38 87 VAL A CA 1
ATOM 636 C C . VAL A 1 87 ? -39.202 -4.500 47.711 1.00 87.38 87 VAL A C 1
ATOM 638 O O . VAL A 1 87 ? -38.367 -4.017 46.945 1.00 87.38 87 VAL A O 1
ATOM 641 N N . LYS A 1 88 ? -38.876 -5.437 48.610 1.00 89.31 88 LYS A N 1
ATOM 642 C CA . LYS A 1 88 ? -37.516 -5.978 48.770 1.00 89.31 88 LYS A CA 1
ATOM 643 C C . LYS A 1 88 ? -36.995 -6.627 47.487 1.00 89.31 88 LYS A C 1
ATOM 645 O O . LYS A 1 88 ? -35.852 -6.375 47.101 1.00 89.31 88 LYS A O 1
ATOM 650 N N . SER A 1 89 ? -37.823 -7.421 46.805 1.00 89.19 89 SER A N 1
ATOM 651 C CA . SER A 1 89 ? -37.450 -8.077 45.545 1.00 89.19 89 SER A CA 1
ATOM 652 C C . SER A 1 89 ? -37.215 -7.074 44.410 1.00 89.19 89 SER A C 1
ATOM 654 O O . SER A 1 89 ? -36.222 -7.182 43.692 1.00 89.19 89 SER A O 1
ATOM 656 N N . LEU A 1 90 ? -38.053 -6.037 44.293 1.00 88.69 90 LEU A N 1
ATOM 657 C CA . LEU A 1 90 ? -37.858 -4.950 43.332 1.00 88.69 90 LEU A CA 1
ATOM 658 C C . LEU A 1 90 ? -36.586 -4.158 43.635 1.00 88.69 90 LEU A C 1
ATOM 660 O O . LEU A 1 90 ? -35.798 -3.898 42.729 1.00 88.69 90 LEU A O 1
ATOM 664 N N . ALA A 1 91 ? -36.345 -3.817 44.902 1.00 89.62 91 ALA A N 1
ATOM 665 C CA . ALA A 1 91 ? -35.136 -3.116 45.321 1.00 89.62 91 ALA A CA 1
ATOM 666 C C . ALA A 1 91 ? -33.867 -3.945 45.061 1.00 89.62 91 ALA A C 1
ATOM 668 O O . ALA A 1 91 ? -32.835 -3.393 44.673 1.00 89.62 91 ALA A O 1
ATOM 669 N N . ALA A 1 92 ? -33.924 -5.267 45.249 1.00 91.38 92 ALA A N 1
ATOM 670 C CA . ALA A 1 92 ? -32.844 -6.177 44.875 1.00 91.38 92 ALA A CA 1
ATOM 671 C C . ALA A 1 92 ? -32.616 -6.184 43.359 1.00 91.38 92 ALA A C 1
ATOM 673 O O . ALA A 1 92 ? -31.481 -6.001 42.924 1.00 91.38 92 ALA A O 1
ATOM 674 N N . ARG A 1 93 ? -33.686 -6.273 42.559 1.00 90.81 93 ARG A N 1
ATOM 675 C CA . ARG A 1 93 ? -33.587 -6.252 41.095 1.00 90.81 93 ARG A CA 1
ATOM 676 C C . ARG A 1 93 ? -33.037 -4.933 40.558 1.00 90.81 93 ARG A C 1
ATOM 678 O O . ARG A 1 93 ? -32.225 -4.930 39.642 1.00 90.81 93 ARG A O 1
ATOM 685 N N . VAL A 1 94 ? -33.434 -3.799 41.137 1.00 92.31 94 VAL A N 1
ATOM 686 C CA . VAL A 1 94 ? -32.875 -2.484 40.779 1.00 92.31 94 VAL A CA 1
ATOM 687 C C . VAL A 1 94 ? -31.380 -2.422 41.092 1.00 92.31 94 VAL A C 1
ATOM 689 O O . VAL A 1 94 ? -30.618 -1.879 40.295 1.00 92.31 94 VAL A O 1
ATOM 692 N N . ARG A 1 95 ? -30.940 -2.974 42.230 1.00 95.31 95 ARG A N 1
ATOM 693 C CA . ARG A 1 95 ? -29.511 -3.050 42.567 1.00 95.31 95 ARG A CA 1
ATOM 694 C C . ARG A 1 95 ? -28.740 -3.930 41.589 1.00 95.31 95 ARG A C 1
ATOM 696 O O . ARG A 1 95 ? -27.692 -3.502 41.124 1.00 95.31 95 ARG A O 1
ATOM 703 N N . GLU A 1 96 ? -29.270 -5.099 41.252 1.00 95.06 96 GLU A N 1
ATOM 704 C CA . GLU A 1 96 ? -28.663 -6.014 40.281 1.00 95.06 96 GLU A CA 1
ATOM 705 C C . GLU A 1 96 ? -28.500 -5.350 38.911 1.00 95.06 96 GLU A C 1
ATOM 707 O O . GLU A 1 96 ? -27.390 -5.291 38.397 1.00 95.06 96 GLU A O 1
ATOM 712 N N . VAL A 1 97 ? -29.558 -4.733 38.373 1.00 93.81 97 VAL A N 1
ATOM 713 C CA . VAL A 1 97 ? -29.492 -4.020 37.084 1.00 93.81 97 VAL A CA 1
ATOM 714 C C . VAL A 1 97 ? -28.468 -2.885 37.118 1.00 93.81 97 VAL A C 1
ATOM 716 O O . VAL A 1 97 ? -27.754 -2.667 36.140 1.00 93.81 97 VAL A O 1
ATOM 719 N N . ARG A 1 98 ? -28.369 -2.148 38.232 1.00 96.12 98 ARG A N 1
ATOM 720 C CA . ARG A 1 98 ? -27.358 -1.091 38.387 1.00 96.12 98 ARG A CA 1
ATOM 721 C C . ARG A 1 98 ? -25.941 -1.655 38.371 1.00 96.12 98 ARG A C 1
ATOM 723 O O . ARG A 1 98 ? -25.081 -1.056 37.732 1.00 96.12 98 ARG A O 1
ATOM 730 N N . GLU A 1 99 ? -25.709 -2.782 39.033 1.00 96.81 99 GLU A N 1
ATOM 731 C CA . GLU A 1 99 ? -24.395 -3.423 39.056 1.00 96.81 99 GLU A CA 1
ATOM 732 C C . GLU A 1 99 ? -24.038 -4.032 37.694 1.00 96.81 99 GLU A C 1
ATOM 734 O O . GLU A 1 99 ? -22.929 -3.821 37.211 1.00 96.81 99 GLU A O 1
ATOM 739 N N . GLU A 1 100 ? -24.987 -4.687 37.017 1.00 95.25 100 GLU A N 1
ATOM 740 C CA . GLU A 1 100 ? -24.824 -5.168 35.637 1.00 95.25 100 GLU A CA 1
ATOM 741 C C . GLU A 1 100 ? -24.483 -4.009 34.686 1.00 95.25 100 GLU A C 1
ATOM 743 O O . GLU A 1 100 ? -23.537 -4.095 33.905 1.00 95.25 100 GLU A O 1
ATOM 748 N N . THR A 1 101 ? -25.214 -2.893 34.784 1.00 96.69 101 THR A N 1
ATOM 749 C CA . THR A 1 101 ? -24.985 -1.699 33.953 1.00 96.69 101 THR A CA 1
ATOM 750 C C . THR A 1 101 ? -23.611 -1.095 34.219 1.00 96.69 101 THR A C 1
ATOM 752 O O . THR A 1 101 ? -22.905 -0.732 33.280 1.00 96.69 101 THR A O 1
ATOM 755 N N . LYS A 1 102 ? -23.208 -1.002 35.490 1.00 97.12 102 LYS A N 1
ATOM 756 C CA . LYS A 1 102 ? -21.887 -0.504 35.880 1.00 97.12 102 LYS A CA 1
ATOM 757 C C . LYS A 1 102 ? -20.779 -1.417 35.359 1.00 97.12 102 LYS A C 1
ATOM 759 O O . LYS A 1 102 ? -19.837 -0.931 34.749 1.00 97.12 102 LYS A O 1
ATOM 764 N N . SER A 1 103 ? -20.920 -2.728 35.543 1.00 97.31 103 SER A N 1
ATOM 765 C CA . SER A 1 103 ? -19.962 -3.716 35.046 1.00 97.31 103 SER A CA 1
ATOM 766 C C . SER A 1 103 ? -19.810 -3.633 33.526 1.00 97.31 103 SER A C 1
ATOM 768 O O . SER A 1 103 ? -18.688 -3.620 33.020 1.00 97.31 103 SER A O 1
ATOM 770 N N . LEU A 1 104 ? -20.922 -3.501 32.798 1.00 96.88 104 LEU A N 1
ATOM 771 C CA . LEU A 1 104 ? -20.904 -3.335 31.349 1.00 96.88 104 LEU A CA 1
ATOM 772 C C . LEU A 1 104 ? -20.225 -2.023 30.935 1.00 96.88 104 LEU A C 1
ATOM 774 O O . LEU A 1 104 ? -19.385 -2.031 30.037 1.00 96.88 104 LEU A O 1
ATOM 778 N N . ALA A 1 105 ? -20.542 -0.914 31.607 1.00 97.56 105 ALA A N 1
ATOM 779 C CA . ALA A 1 105 ? -19.893 0.371 31.363 1.00 97.56 105 ALA A CA 1
ATOM 780 C C . ALA A 1 105 ? -18.376 0.291 31.601 1.00 97.56 105 ALA A C 1
ATOM 782 O O . ALA A 1 105 ? -17.605 0.762 30.769 1.00 97.56 105 ALA A O 1
ATOM 783 N N . ASP A 1 106 ? -17.935 -0.378 32.670 1.00 97.62 106 ASP A N 1
ATOM 784 C CA . ASP A 1 106 ? -16.515 -0.571 32.971 1.00 97.62 106 ASP A CA 1
ATOM 785 C C . ASP A 1 106 ? -15.800 -1.389 31.885 1.00 97.62 106 ASP A C 1
ATOM 787 O O . ASP A 1 106 ? -14.653 -1.098 31.546 1.00 97.62 106 ASP A O 1
ATOM 791 N N . VAL A 1 107 ? -16.450 -2.414 31.324 1.00 97.50 107 VAL A N 1
ATOM 792 C CA . VAL A 1 107 ? -15.891 -3.202 30.211 1.00 97.50 107 VAL A CA 1
ATOM 793 C C . VAL A 1 107 ? -15.768 -2.351 28.949 1.00 97.50 107 VAL A C 1
ATOM 795 O O . VAL A 1 107 ? -14.710 -2.358 28.321 1.00 97.50 107 VAL A O 1
ATOM 798 N N . ILE A 1 108 ? -16.808 -1.585 28.608 1.00 96.81 108 ILE A N 1
ATOM 799 C CA . ILE A 1 108 ? -16.806 -0.701 27.434 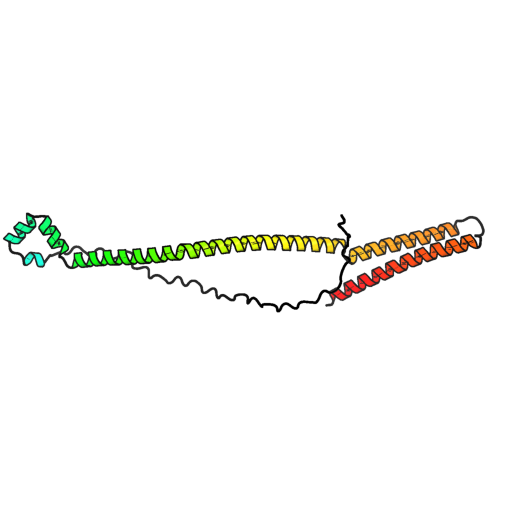1.00 96.81 108 ILE A CA 1
ATOM 800 C C . ILE A 1 108 ? -15.684 0.339 27.552 1.00 96.81 108 ILE A C 1
ATOM 802 O O . ILE A 1 108 ? -14.884 0.484 26.629 1.00 96.81 108 ILE A O 1
ATOM 806 N N . LEU A 1 109 ? -15.564 1.001 28.706 1.00 97.75 109 LEU A N 1
ATOM 807 C CA . LEU A 1 109 ? -14.535 2.017 28.948 1.00 97.75 109 LEU A CA 1
ATOM 808 C C . LEU A 1 109 ? -13.112 1.443 28.912 1.00 97.75 109 LEU A C 1
ATOM 810 O O . LEU A 1 109 ? -12.182 2.123 28.485 1.00 97.75 109 LEU A O 1
ATOM 814 N N . LYS A 1 110 ? -12.920 0.186 29.329 1.00 97.19 110 LYS A N 1
ATOM 815 C CA . LYS A 1 110 ? -11.615 -0.491 29.231 1.00 97.19 110 LYS A CA 1
ATOM 816 C C . LYS A 1 110 ? -11.219 -0.807 27.789 1.00 97.19 110 LYS A C 1
ATOM 818 O O . LYS A 1 110 ? -10.032 -0.773 27.483 1.00 97.19 110 LYS A O 1
ATOM 823 N N . GLN A 1 111 ? -12.184 -1.121 26.925 1.00 97.56 111 GLN A N 1
ATOM 824 C CA . GLN A 1 111 ? -11.937 -1.476 25.521 1.00 97.56 111 GLN A CA 1
ATOM 825 C C . GLN A 1 111 ? -11.835 -0.255 24.598 1.00 97.56 111 GLN A C 1
ATOM 827 O O . GLN A 1 111 ? -11.164 -0.314 23.568 1.00 97.56 111 GLN A O 1
ATOM 832 N N . GLU A 1 112 ? -12.456 0.865 24.968 1.00 97.62 112 GLU A N 1
ATOM 833 C CA . GLU A 1 112 ? -12.402 2.123 24.221 1.00 97.62 112 GLU A CA 1
ATOM 834 C C . GLU A 1 112 ? -10.984 2.545 23.774 1.00 97.62 112 GLU A C 1
ATOM 836 O O . GLU A 1 112 ? -10.811 2.804 22.578 1.00 97.62 112 GLU A O 1
ATOM 841 N N . PRO A 1 113 ? -9.946 2.578 24.638 1.00 97.50 113 PRO A N 1
ATOM 842 C CA . PRO A 1 113 ? -8.610 2.996 24.213 1.00 97.50 113 PRO A CA 1
ATOM 843 C C . PRO A 1 113 ? -7.987 2.055 23.176 1.00 97.50 113 PRO A C 1
ATOM 845 O O . PRO A 1 113 ? -7.285 2.517 22.276 1.00 97.50 113 PRO A O 1
ATOM 848 N N . GLU A 1 114 ? -8.250 0.749 23.258 1.00 97.50 114 GLU A N 1
ATOM 849 C CA . GLU A 1 114 ? -7.738 -0.224 22.287 1.00 97.50 114 GLU A CA 1
ATOM 850 C C . GLU A 1 114 ? -8.369 -0.003 20.909 1.00 97.50 114 GLU A C 1
ATOM 852 O O . GLU A 1 114 ? -7.665 0.013 19.897 1.00 97.50 114 GLU A O 1
ATOM 857 N N . ILE A 1 115 ? -9.681 0.248 20.867 1.00 97.69 115 ILE A N 1
ATOM 858 C CA . ILE A 1 115 ? -10.411 0.560 19.631 1.00 97.69 115 ILE A CA 1
ATOM 859 C C . ILE A 1 115 ? -9.924 1.887 19.041 1.00 97.69 115 ILE A C 1
ATOM 861 O O . ILE A 1 115 ? -9.656 1.969 17.839 1.00 97.69 115 ILE A O 1
ATOM 865 N N . GLN A 1 116 ? -9.757 2.919 19.871 1.00 98.12 116 GLN A N 1
ATOM 866 C CA . GLN A 1 116 ? -9.218 4.209 19.436 1.00 98.12 116 GLN A CA 1
ATOM 867 C C . GLN A 1 116 ? -7.806 4.052 18.858 1.00 98.12 116 GLN A C 1
ATOM 869 O O . GLN A 1 116 ? -7.509 4.586 17.788 1.00 98.12 116 GLN A O 1
ATOM 874 N N . GLN A 1 117 ? -6.947 3.270 19.512 1.00 98.19 117 GLN A N 1
ATOM 875 C CA . GLN A 1 117 ? -5.596 3.007 19.031 1.00 98.19 117 GLN A CA 1
ATOM 876 C C . GLN A 1 117 ? -5.597 2.209 17.719 1.00 98.19 117 GLN A C 1
ATOM 878 O O . GLN A 1 117 ? -4.823 2.520 16.812 1.00 98.19 117 GLN A O 1
ATOM 883 N N . ALA A 1 118 ? -6.457 1.197 17.588 1.00 97.88 118 ALA A N 1
ATOM 884 C CA . ALA A 1 118 ? -6.600 0.420 16.359 1.00 97.88 118 ALA A CA 1
ATOM 885 C C . ALA A 1 118 ? -7.069 1.298 15.186 1.00 97.88 118 ALA A C 1
ATOM 887 O O . ALA A 1 118 ? -6.481 1.234 14.106 1.00 97.88 118 ALA A O 1
ATOM 888 N N . SER A 1 119 ? -8.049 2.173 15.423 1.00 98.19 119 SER A N 1
ATOM 889 C CA . SER A 1 119 ? -8.531 3.167 14.455 1.00 98.19 119 SER A CA 1
ATOM 890 C C . SER A 1 119 ? -7.419 4.122 14.006 1.00 98.19 119 SER A C 1
ATOM 892 O O . SER A 1 119 ? -7.192 4.301 12.809 1.00 98.19 119 SER A O 1
ATOM 894 N N . GLN A 1 120 ? -6.639 4.665 14.946 1.00 98.50 120 GLN A N 1
ATOM 895 C CA . GLN A 1 120 ? -5.502 5.533 14.622 1.00 98.50 120 GLN A CA 1
ATOM 896 C C . GLN A 1 120 ? -4.441 4.807 13.786 1.00 98.50 120 GLN A C 1
ATOM 898 O O . GLN A 1 120 ? -3.966 5.344 12.786 1.00 98.50 120 GLN A O 1
ATOM 903 N N . ARG A 1 121 ? -4.088 3.567 14.150 1.00 98.31 121 ARG A N 1
ATOM 904 C CA . ARG A 1 121 ? -3.135 2.752 13.378 1.00 98.31 121 ARG A CA 1
ATOM 905 C C . ARG A 1 121 ? -3.642 2.484 11.965 1.00 98.31 121 ARG A C 1
ATOM 907 O O . ARG A 1 121 ? -2.862 2.576 11.021 1.00 98.31 121 ARG A O 1
ATOM 914 N N . GLN A 1 122 ? -4.930 2.175 11.817 1.00 98.31 122 GLN A N 1
ATOM 915 C CA . GLN A 1 122 ? -5.555 1.984 10.512 1.00 98.31 122 GLN A CA 1
ATOM 916 C C . GLN A 1 122 ? -5.465 3.259 9.672 1.00 98.31 122 GLN A C 1
ATOM 918 O O . GLN A 1 122 ? -5.077 3.189 8.509 1.00 98.31 122 GLN A O 1
ATOM 923 N N . HIS A 1 123 ? -5.778 4.415 10.257 1.00 98.50 123 HIS A N 1
ATOM 924 C CA . HIS A 1 123 ? -5.709 5.696 9.564 1.00 98.50 123 HIS A CA 1
ATOM 925 C C . HIS A 1 123 ? -4.290 5.992 9.057 1.00 98.50 123 HIS A C 1
ATOM 927 O O . HIS A 1 123 ? -4.107 6.202 7.860 1.00 98.50 123 HIS A O 1
ATOM 933 N N . ILE A 1 124 ? -3.280 5.871 9.925 1.00 98.50 124 ILE A N 1
ATOM 934 C CA . ILE A 1 124 ? -1.866 6.063 9.561 1.00 98.50 124 ILE A CA 1
ATOM 935 C C . ILE A 1 124 ? -1.441 5.090 8.452 1.00 98.50 124 ILE A C 1
ATOM 937 O O . ILE A 1 124 ? -0.758 5.476 7.504 1.00 98.50 124 ILE A O 1
ATOM 941 N N . ALA A 1 125 ? -1.845 3.820 8.544 1.00 98.44 125 ALA A N 1
ATOM 942 C CA . ALA A 1 125 ? -1.515 2.820 7.533 1.00 98.44 125 ALA A CA 1
ATOM 943 C C . ALA A 1 125 ? -2.144 3.146 6.168 1.00 98.44 125 ALA A C 1
ATOM 945 O O . ALA A 1 125 ? -1.494 2.969 5.137 1.00 98.44 125 ALA A O 1
ATOM 946 N N . LEU A 1 126 ? -3.385 3.643 6.152 1.00 98.62 126 LEU A N 1
ATOM 947 C CA . LEU A 1 126 ? -4.060 4.065 4.925 1.00 98.62 126 LEU A CA 1
ATOM 948 C C . LEU A 1 126 ? -3.389 5.288 4.294 1.00 98.62 126 LEU A C 1
ATOM 950 O O . LEU A 1 126 ? -3.195 5.299 3.080 1.00 98.62 126 LEU A O 1
ATOM 954 N N . GLU A 1 127 ? -2.988 6.276 5.093 1.00 98.50 127 GLU A N 1
ATOM 955 C CA . GLU A 1 127 ? -2.245 7.443 4.604 1.00 98.50 127 GLU A CA 1
ATOM 956 C C . GLU A 1 127 ? -0.885 7.045 4.019 1.00 98.50 127 GLU A C 1
ATOM 958 O O . GLU A 1 127 ? -0.539 7.450 2.907 1.00 98.50 127 GLU A O 1
ATOM 963 N N . ALA A 1 128 ? -0.136 6.185 4.715 1.00 97.94 128 ALA A N 1
ATOM 964 C CA . ALA A 1 128 ? 1.144 5.677 4.231 1.00 97.94 128 ALA A CA 1
ATOM 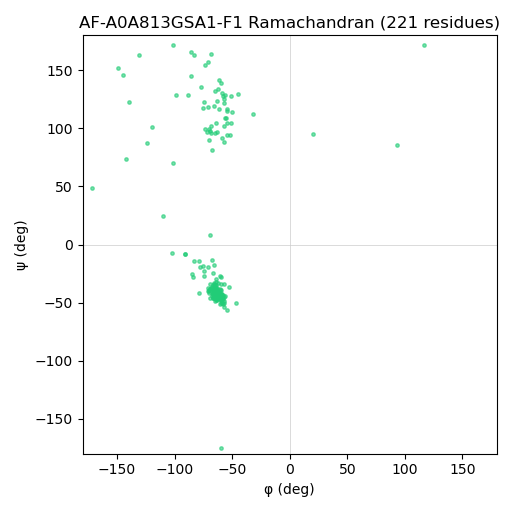965 C C . ALA A 1 128 ? 0.989 4.901 2.912 1.00 97.94 128 ALA A C 1
ATOM 967 O O . ALA A 1 128 ? 1.766 5.092 1.974 1.00 97.94 128 ALA A O 1
ATOM 968 N N . LEU A 1 129 ? -0.040 4.056 2.814 1.00 98.38 129 LEU A N 1
ATOM 969 C CA . LEU A 1 129 ? -0.349 3.296 1.607 1.00 98.38 129 LEU A CA 1
ATOM 970 C C . LEU A 1 129 ? -0.767 4.211 0.450 1.00 98.38 129 LEU A C 1
ATOM 972 O O . LEU A 1 129 ? -0.349 3.981 -0.685 1.00 98.38 129 LEU A O 1
ATOM 976 N N . ALA A 1 130 ? -1.552 5.257 0.715 1.00 98.38 130 ALA A N 1
ATOM 977 C CA . ALA A 1 130 ? -1.908 6.258 -0.287 1.00 98.38 130 ALA A CA 1
ATOM 978 C C . ALA A 1 130 ? -0.660 6.982 -0.821 1.00 98.38 130 ALA A C 1
ATOM 980 O O . ALA A 1 130 ? -0.490 7.082 -2.038 1.00 98.38 130 ALA A O 1
ATOM 981 N N . GLY A 1 131 ? 0.255 7.387 0.066 1.00 98.00 131 GLY A N 1
ATOM 982 C CA . GLY A 1 131 ? 1.533 7.992 -0.318 1.00 98.00 131 GLY A CA 1
ATOM 983 C C . GLY A 1 131 ? 2.390 7.061 -1.180 1.00 98.00 131 GLY A C 1
ATOM 984 O O . GLY A 1 131 ? 2.860 7.455 -2.247 1.00 98.00 131 GLY A O 1
ATOM 985 N N . GLN A 1 132 ? 2.531 5.793 -0.780 1.00 98.12 132 GLN A N 1
ATOM 986 C CA . GLN A 1 132 ? 3.274 4.797 -1.561 1.00 98.12 132 GLN A CA 1
ATOM 987 C C . GLN A 1 132 ? 2.657 4.557 -2.943 1.00 98.12 132 GLN A C 1
ATOM 989 O O . GLN A 1 132 ? 3.386 4.486 -3.933 1.00 98.12 132 GLN A O 1
ATOM 994 N N . ARG A 1 133 ? 1.324 4.462 -3.037 1.00 98.50 133 ARG A N 1
ATOM 995 C CA . ARG A 1 133 ? 0.624 4.316 -4.323 1.00 98.50 133 ARG A CA 1
ATOM 996 C C . ARG A 1 133 ? 0.910 5.488 -5.250 1.00 98.50 133 ARG A C 1
ATOM 998 O O . ARG A 1 133 ? 1.251 5.255 -6.404 1.00 98.50 133 ARG A O 1
ATOM 1005 N N . GLN A 1 134 ? 0.852 6.714 -4.734 1.00 98.38 134 GLN A N 1
ATOM 1006 C CA . GLN A 1 134 ? 1.160 7.909 -5.515 1.00 98.38 134 GLN A CA 1
ATOM 1007 C C . GLN A 1 134 ? 2.604 7.889 -6.037 1.00 98.38 134 GLN A C 1
ATOM 1009 O O . GLN A 1 134 ? 2.843 8.204 -7.201 1.00 98.38 134 GLN A O 1
ATOM 1014 N N . THR A 1 135 ? 3.574 7.475 -5.214 1.00 98.25 135 THR A N 1
ATOM 1015 C CA . THR A 1 135 ? 4.972 7.336 -5.656 1.00 98.25 135 THR A CA 1
ATOM 1016 C C . THR A 1 135 ? 5.123 6.284 -6.753 1.00 98.25 135 THR A C 1
ATOM 1018 O O . THR A 1 135 ? 5.796 6.528 -7.753 1.00 98.25 135 THR A O 1
ATOM 1021 N N . VAL A 1 136 ? 4.494 5.118 -6.596 1.00 98.50 136 VAL A N 1
ATOM 1022 C CA . VAL A 1 136 ? 4.550 4.043 -7.598 1.00 98.50 136 VAL A CA 1
ATOM 1023 C C . VAL A 1 136 ? 3.903 4.480 -8.910 1.00 98.50 136 VAL A C 1
ATOM 1025 O O . VAL A 1 136 ? 4.462 4.226 -9.974 1.00 98.50 136 VAL A O 1
ATOM 1028 N N . GLU A 1 137 ? 2.763 5.164 -8.854 1.00 98.44 137 GLU A N 1
ATOM 1029 C CA . GLU A 1 137 ? 2.075 5.692 -10.033 1.00 98.44 137 GLU A CA 1
ATOM 1030 C C . GLU A 1 137 ? 2.913 6.759 -10.754 1.00 98.44 137 GLU A C 1
ATOM 1032 O O . GLU A 1 137 ? 3.057 6.718 -11.980 1.00 98.44 137 GLU A O 1
ATOM 1037 N N . ALA A 1 138 ? 3.559 7.654 -10.003 1.00 98.19 138 ALA A N 1
ATOM 1038 C CA . ALA A 1 138 ? 4.492 8.629 -10.560 1.00 98.19 138 ALA A CA 1
ATOM 1039 C C . ALA A 1 138 ? 5.669 7.938 -11.274 1.00 98.19 138 ALA A C 1
ATOM 1041 O O . ALA A 1 138 ? 5.945 8.236 -12.434 1.00 98.19 138 ALA A O 1
ATOM 1042 N N . LEU A 1 139 ? 6.299 6.940 -10.647 1.00 98.31 139 LEU A N 1
ATOM 1043 C CA . LEU A 1 139 ? 7.395 6.184 -11.265 1.00 98.31 139 LEU A CA 1
ATOM 1044 C C . LEU A 1 139 ? 6.938 5.368 -12.482 1.00 98.31 139 LEU A C 1
ATOM 1046 O O . LEU A 1 139 ? 7.667 5.247 -13.467 1.00 98.31 139 LEU A O 1
ATOM 1050 N N . ALA A 1 140 ? 5.732 4.801 -12.444 1.00 97.69 140 ALA A N 1
ATOM 1051 C CA . ALA A 1 140 ? 5.170 4.054 -13.563 1.00 97.69 140 ALA A CA 1
ATOM 1052 C C . ALA A 1 140 ? 4.884 4.964 -14.768 1.00 97.69 140 ALA A C 1
ATOM 1054 O O . ALA A 1 140 ? 5.156 4.576 -15.911 1.00 97.69 140 ALA A O 1
ATOM 1055 N N . SER A 1 141 ? 4.380 6.177 -14.526 1.00 97.44 141 SER A N 1
ATOM 1056 C CA . SER A 1 141 ? 4.155 7.164 -15.585 1.00 97.44 141 SER A CA 1
ATOM 1057 C C . SER A 1 141 ? 5.476 7.667 -16.178 1.00 97.44 141 SER A C 1
ATOM 1059 O O . SER A 1 141 ? 5.630 7.629 -17.400 1.00 97.44 141 SER A O 1
ATOM 1061 N N . GLU A 1 142 ? 6.477 7.982 -15.349 1.00 97.25 142 GLU A N 1
ATOM 1062 C CA . GLU A 1 142 ? 7.825 8.351 -15.804 1.00 97.25 142 GLU A CA 1
ATOM 1063 C C . GLU A 1 142 ? 8.467 7.229 -16.634 1.00 97.25 142 GLU A C 1
ATOM 1065 O O . GLU A 1 142 ? 8.980 7.458 -17.733 1.00 97.25 142 GLU A O 1
ATOM 1070 N N . ARG A 1 143 ? 8.383 5.979 -16.159 1.00 96.56 143 ARG A N 1
ATOM 1071 C CA . ARG A 1 143 ? 8.865 4.808 -16.903 1.00 96.56 143 ARG A CA 1
ATOM 1072 C C . ARG A 1 143 ? 8.199 4.715 -18.272 1.00 96.56 143 ARG A C 1
ATOM 1074 O O . ARG A 1 143 ? 8.878 4.455 -19.265 1.00 96.56 143 ARG A O 1
ATOM 1081 N N . THR A 1 144 ? 6.886 4.907 -18.333 1.00 94.69 144 THR A N 1
ATOM 1082 C CA . THR A 1 144 ? 6.126 4.840 -19.586 1.00 94.69 144 THR A CA 1
ATOM 1083 C C . THR A 1 144 ? 6.554 5.946 -20.546 1.00 94.69 144 THR A C 1
ATOM 1085 O O . THR A 1 144 ? 6.786 5.676 -21.724 1.00 94.69 144 THR A O 1
ATOM 1088 N N . GLU A 1 145 ? 6.754 7.167 -20.052 1.00 94.75 145 GLU A N 1
ATOM 1089 C CA . GLU A 1 145 ? 7.252 8.287 -20.851 1.00 94.75 145 GLU A CA 1
ATOM 1090 C C . GLU A 1 145 ? 8.663 8.012 -21.402 1.00 94.75 145 GLU A C 1
ATOM 1092 O O . GLU A 1 145 ? 8.929 8.217 -22.591 1.00 94.75 145 GLU A O 1
ATOM 1097 N N . LEU A 1 146 ? 9.569 7.486 -20.573 1.00 92.38 146 LEU A N 1
ATOM 1098 C CA . LEU A 1 146 ? 10.917 7.100 -20.997 1.00 92.38 146 LEU A CA 1
ATOM 1099 C C . LEU A 1 146 ? 10.887 6.001 -22.062 1.00 92.38 146 LEU A C 1
ATOM 1101 O O . LEU A 1 146 ? 11.617 6.094 -23.055 1.00 92.38 146 LEU A O 1
ATOM 1105 N N . LEU A 1 147 ? 10.029 4.991 -21.895 1.00 90.88 147 LEU A N 1
ATOM 1106 C CA . LEU A 1 147 ? 9.844 3.925 -22.879 1.00 90.88 147 LEU A CA 1
ATOM 1107 C C . LEU A 1 147 ? 9.255 4.453 -24.190 1.00 90.88 147 LEU A C 1
ATOM 1109 O O . LEU A 1 147 ? 9.703 4.036 -25.254 1.00 90.88 147 LEU A O 1
ATOM 1113 N N . GLN A 1 148 ? 8.321 5.406 -24.153 1.00 88.56 148 GLN A N 1
ATOM 1114 C CA . GLN A 1 148 ? 7.805 6.047 -25.367 1.00 88.56 148 GLN A CA 1
ATOM 1115 C C . GLN A 1 148 ? 8.891 6.856 -26.092 1.00 88.56 148 GLN A C 1
ATOM 1117 O O . GLN A 1 148 ? 9.033 6.757 -27.317 1.00 88.56 148 GLN A O 1
ATOM 1122 N N . LYS A 1 149 ? 9.700 7.627 -25.352 1.00 86.94 149 LYS A N 1
ATOM 1123 C CA . LYS A 1 149 ? 10.813 8.420 -25.908 1.00 86.94 149 LYS A CA 1
ATOM 1124 C C . LYS A 1 149 ? 11.916 7.545 -26.502 1.00 86.94 149 LYS A C 1
ATOM 1126 O O . LYS A 1 149 ? 12.516 7.929 -27.503 1.00 86.94 149 LYS A O 1
ATOM 1131 N N . ARG A 1 150 ? 12.182 6.382 -25.905 1.00 86.88 150 ARG A N 1
ATOM 1132 C CA . ARG A 1 150 ? 13.251 5.451 -26.306 1.00 86.88 150 ARG A CA 1
ATOM 1133 C C . ARG A 1 150 ? 12.726 4.157 -26.921 1.00 86.88 150 ARG A C 1
ATOM 1135 O O . ARG A 1 150 ? 13.418 3.142 -26.889 1.00 86.88 150 ARG A O 1
ATOM 1142 N N . SER A 1 151 ? 11.521 4.185 -27.485 1.00 90.44 151 SER A N 1
ATOM 1143 C CA . SER A 1 151 ? 10.933 2.978 -28.056 1.00 90.44 151 SER A CA 1
ATOM 1144 C C . SER A 1 151 ? 11.807 2.447 -29.203 1.00 90.44 151 SER A C 1
ATOM 1146 O O . SER A 1 151 ? 12.333 3.244 -29.993 1.00 90.44 151 SER A O 1
ATOM 1148 N N . PRO A 1 152 ? 11.954 1.115 -29.341 1.00 88.81 152 PRO A N 1
ATOM 1149 C CA . PRO A 1 152 ? 12.692 0.515 -30.451 1.00 88.81 152 PRO A CA 1
ATOM 1150 C C . PRO A 1 152 ? 12.197 1.014 -31.811 1.00 88.81 152 PRO A C 1
ATOM 1152 O O . PRO A 1 152 ? 13.006 1.291 -32.689 1.00 88.81 152 PRO A O 1
ATOM 1155 N N . ALA A 1 153 ? 10.885 1.233 -31.947 1.00 89.19 153 ALA A N 1
ATOM 1156 C CA . ALA A 1 153 ? 10.271 1.802 -33.143 1.00 89.19 153 ALA A CA 1
ATOM 1157 C C . ALA A 1 153 ? 10.769 3.228 -33.448 1.00 89.19 153 ALA A C 1
ATOM 1159 O O . ALA A 1 153 ? 11.138 3.526 -34.584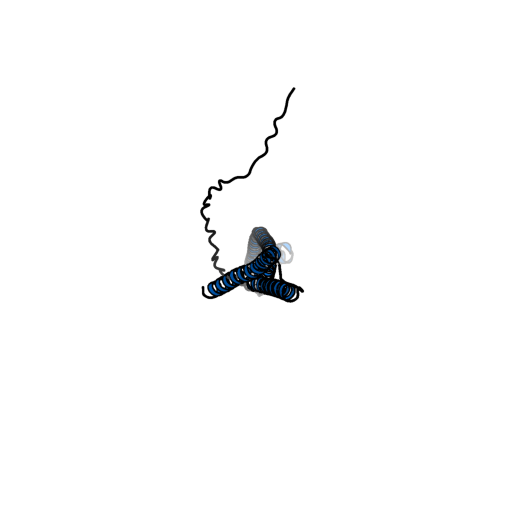 1.00 89.19 153 ALA A O 1
ATOM 1160 N N . ARG A 1 154 ? 10.846 4.112 -32.443 1.00 91.06 154 ARG A N 1
ATOM 1161 C CA . ARG A 1 154 ? 11.342 5.487 -32.626 1.00 91.06 154 ARG A CA 1
ATOM 1162 C C . ARG A 1 154 ? 12.837 5.522 -32.938 1.00 91.06 154 ARG A C 1
ATOM 1164 O O . ARG A 1 154 ? 13.271 6.322 -33.771 1.00 91.06 154 ARG A O 1
ATOM 1171 N N . LEU A 1 155 ? 13.621 4.641 -32.317 1.00 91.38 155 LEU A N 1
ATOM 1172 C CA . LEU A 1 155 ? 15.042 4.478 -32.636 1.00 91.38 155 LEU A CA 1
ATOM 1173 C C . LEU A 1 155 ? 15.236 3.937 -34.058 1.00 91.38 155 LEU A C 1
ATOM 1175 O O . LEU A 1 155 ? 16.040 4.489 -34.806 1.00 91.38 155 LEU A O 1
ATOM 1179 N N . ALA A 1 156 ? 14.459 2.930 -34.463 1.00 93.69 156 ALA A N 1
ATOM 1180 C CA . ALA A 1 156 ? 14.476 2.374 -35.814 1.00 93.69 156 ALA A CA 1
ATOM 1181 C C . ALA A 1 156 ? 14.107 3.425 -36.871 1.00 93.69 156 ALA A C 1
ATOM 1183 O O . ALA A 1 156 ? 14.800 3.545 -37.881 1.00 93.69 156 ALA A O 1
ATOM 1184 N N . ALA A 1 157 ? 13.080 4.242 -36.614 1.00 94.25 157 ALA A N 1
ATOM 1185 C CA . ALA A 1 157 ? 12.699 5.359 -37.476 1.00 94.25 157 ALA A CA 1
ATOM 1186 C C . ALA A 1 157 ? 13.816 6.412 -37.587 1.00 94.25 157 ALA A C 1
ATOM 1188 O O . ALA A 1 157 ? 14.154 6.846 -38.686 1.00 94.25 157 ALA A O 1
ATOM 1189 N N . THR A 1 158 ? 14.452 6.772 -36.467 1.00 94.94 158 THR A N 1
ATOM 1190 C CA . THR A 1 158 ? 15.571 7.731 -36.453 1.00 94.94 158 THR A CA 1
ATOM 1191 C C . THR A 1 158 ? 16.785 7.198 -37.222 1.00 94.94 158 THR A C 1
ATOM 1193 O O . THR A 1 158 ? 17.430 7.940 -37.962 1.00 94.94 158 THR A O 1
ATOM 1196 N N . LEU A 1 159 ? 17.102 5.907 -37.076 1.00 95.75 159 LEU A N 1
ATOM 1197 C CA . LEU A 1 159 ? 18.172 5.251 -37.832 1.00 95.75 159 LEU A CA 1
ATOM 1198 C C . LEU A 1 159 ? 17.850 5.178 -39.325 1.00 95.75 159 LEU A C 1
ATOM 1200 O O . LEU A 1 159 ? 18.749 5.391 -40.134 1.00 95.75 159 LEU A O 1
ATOM 1204 N N . ALA A 1 160 ? 16.590 4.921 -39.688 1.00 96.81 160 ALA A N 1
ATOM 1205 C CA . ALA A 1 160 ? 16.137 4.922 -41.076 1.00 96.81 160 ALA A CA 1
ATOM 1206 C C . ALA A 1 160 ? 16.285 6.307 -41.720 1.00 96.81 160 ALA A C 1
ATOM 1208 O O . ALA A 1 160 ? 16.864 6.401 -42.798 1.00 96.81 160 ALA A O 1
ATOM 1209 N N . ALA A 1 161 ? 15.842 7.370 -41.038 1.00 97.69 161 ALA A N 1
ATOM 1210 C CA . ALA A 1 161 ? 15.993 8.746 -41.512 1.00 97.69 161 ALA A CA 1
ATOM 1211 C C . ALA A 1 161 ? 17.471 9.099 -41.736 1.00 97.69 161 ALA A C 1
ATOM 1213 O O . ALA A 1 161 ? 17.865 9.449 -42.840 1.00 97.69 161 ALA A O 1
ATOM 1214 N N . ARG A 1 162 ? 18.334 8.852 -40.744 1.00 97.50 162 ARG A N 1
ATOM 1215 C CA . ARG A 1 162 ? 19.780 9.106 -40.882 1.00 97.50 162 ARG A CA 1
ATOM 1216 C C . ARG A 1 162 ? 20.457 8.237 -41.943 1.00 97.50 162 ARG A C 1
ATOM 1218 O O . ARG A 1 162 ? 21.501 8.614 -42.469 1.00 97.50 162 ARG A O 1
ATOM 1225 N N . ALA A 1 163 ? 19.956 7.029 -42.197 1.00 98.00 163 ALA A N 1
ATOM 1226 C CA . ALA A 1 163 ? 20.461 6.188 -43.280 1.00 98.00 163 ALA A CA 1
ATOM 1227 C C . ALA A 1 163 ? 20.071 6.762 -44.647 1.00 98.00 163 ALA A C 1
ATOM 1229 O O . ALA A 1 163 ? 20.897 6.743 -45.555 1.00 98.00 163 ALA A O 1
ATOM 1230 N N . HIS A 1 164 ? 18.852 7.296 -44.768 1.00 97.94 164 HIS A N 1
ATOM 1231 C CA . HIS A 1 164 ? 18.397 8.014 -45.954 1.00 97.94 164 HIS A CA 1
ATOM 1232 C C . HIS A 1 164 ? 19.221 9.284 -46.192 1.00 97.94 164 HIS A C 1
ATOM 1234 O O . HIS A 1 164 ? 19.732 9.450 -47.292 1.00 97.94 164 HIS A O 1
ATOM 1240 N N . ASP A 1 165 ? 19.461 10.097 -45.158 1.00 97.81 165 ASP A N 1
ATOM 1241 C CA . ASP A 1 165 ? 20.272 11.319 -45.264 1.00 97.81 165 ASP A CA 1
ATOM 1242 C C . ASP A 1 165 ? 21.688 11.025 -45.780 1.00 97.81 165 ASP A C 1
ATOM 1244 O O . ASP A 1 165 ? 22.188 11.700 -46.670 1.00 97.81 165 ASP A O 1
ATOM 1248 N N . SER A 1 166 ? 22.343 9.969 -45.285 1.00 97.75 166 SER A N 1
ATOM 1249 C CA . SER A 1 166 ? 23.671 9.599 -45.800 1.00 97.75 166 SER A CA 1
ATOM 1250 C C . SER A 1 166 ? 23.662 8.948 -47.172 1.00 97.75 166 SER A C 1
ATOM 1252 O O . SER A 1 166 ? 24.682 8.994 -47.855 1.00 97.75 166 SER A O 1
ATOM 1254 N N . ASP A 1 167 ? 22.547 8.352 -47.589 1.00 97.56 167 ASP A N 1
ATOM 1255 C CA . ASP A 1 167 ? 22.383 7.942 -48.979 1.00 97.56 167 ASP A CA 1
ATOM 1256 C C . ASP A 1 167 ? 22.253 9.174 -49.875 1.00 97.56 167 ASP A C 1
ATOM 1258 O O . ASP A 1 167 ? 22.974 9.267 -50.859 1.00 97.56 167 ASP A O 1
ATOM 1262 N N . ALA A 1 168 ? 21.429 10.151 -49.485 1.00 97.50 168 ALA A N 1
ATOM 1263 C CA . ALA A 1 168 ? 21.270 11.416 -50.194 1.00 97.50 168 ALA A CA 1
ATOM 1264 C C . ALA A 1 168 ? 22.596 12.190 -50.289 1.00 97.50 168 ALA A C 1
ATOM 1266 O O . ALA A 1 168 ? 22.951 12.645 -51.372 1.00 97.50 168 ALA A O 1
ATOM 1267 N N . ASP A 1 169 ? 23.378 12.255 -49.206 1.00 97.19 169 ASP A N 1
ATOM 1268 C CA . ASP A 1 169 ? 24.734 12.820 -49.222 1.00 97.19 169 ASP A CA 1
ATOM 1269 C C . ASP A 1 169 ? 25.649 12.071 -50.205 1.00 97.19 169 ASP A C 1
ATOM 1271 O O . ASP A 1 169 ? 26.434 12.690 -50.918 1.00 97.19 169 ASP A O 1
ATOM 1275 N N . ALA A 1 170 ? 25.581 10.734 -50.248 1.00 96.12 170 ALA A N 1
ATOM 1276 C CA . ALA A 1 170 ? 26.387 9.940 -51.174 1.00 96.12 170 ALA A CA 1
ATOM 1277 C C . ALA A 1 170 ? 25.992 10.203 -52.635 1.00 96.12 170 ALA A C 1
ATOM 1279 O O . ALA A 1 170 ? 26.873 10.335 -53.484 1.00 96.12 170 ALA A O 1
ATOM 1280 N N . GLU A 1 171 ? 24.692 10.310 -52.919 1.00 96.19 171 GLU A N 1
ATOM 1281 C CA . GLU A 1 171 ? 24.178 10.666 -54.246 1.00 96.19 171 GLU A CA 1
ATOM 1282 C C . GLU A 1 171 ? 24.538 12.108 -54.627 1.00 96.19 171 GLU A C 1
ATOM 1284 O O . GLU A 1 171 ? 24.862 12.373 -55.784 1.00 96.19 171 GLU A O 1
ATOM 1289 N N . HIS A 1 172 ? 24.571 13.035 -53.665 1.00 96.00 172 HIS A N 1
ATOM 1290 C CA . HIS A 1 172 ? 25.060 14.394 -53.890 1.00 96.00 172 HIS A CA 1
ATOM 1291 C C . HIS A 1 172 ? 26.549 14.393 -54.253 1.00 96.00 172 HIS A C 1
ATOM 1293 O O . HIS A 1 172 ? 26.934 14.998 -55.248 1.00 96.00 172 HIS A O 1
ATOM 1299 N N . ILE A 1 173 ? 27.386 13.668 -53.502 1.00 93.75 173 ILE A N 1
ATOM 1300 C CA . ILE A 1 173 ? 28.827 13.526 -53.783 1.00 93.75 173 ILE A CA 1
ATOM 1301 C C . ILE A 1 173 ? 29.058 12.892 -55.162 1.00 93.75 173 ILE A C 1
ATOM 1303 O O . ILE A 1 173 ? 29.973 13.291 -55.880 1.00 93.75 173 ILE A O 1
ATOM 1307 N N . LEU A 1 174 ? 28.234 11.912 -55.544 1.00 92.94 174 LEU A N 1
ATOM 1308 C CA . LEU A 1 174 ? 28.277 11.304 -56.873 1.00 92.94 174 LEU A CA 1
ATOM 1309 C C . LEU A 1 174 ? 27.877 12.302 -57.964 1.00 92.94 174 LEU A C 1
ATOM 1311 O O . LEU A 1 174 ? 28.570 12.415 -58.970 1.00 92.94 174 LEU A O 1
ATOM 1315 N N . SER A 1 175 ? 26.796 13.049 -57.756 1.00 92.88 175 SER A N 1
ATOM 1316 C CA . SER A 1 175 ? 26.305 14.046 -58.712 1.00 92.88 175 SER A CA 1
ATOM 1317 C C . SER A 1 175 ? 27.306 15.186 -58.909 1.00 92.88 175 SER A C 1
ATOM 1319 O O . SER A 1 175 ? 27.558 15.594 -60.041 1.00 92.88 175 SER A O 1
ATOM 1321 N N . GLU A 1 176 ? 27.927 15.656 -57.826 1.00 91.06 176 GLU A N 1
ATOM 1322 C CA . GLU A 1 176 ? 29.004 16.651 -57.844 1.00 91.06 176 GLU A CA 1
ATOM 1323 C C . GLU A 1 176 ? 30.207 16.139 -58.646 1.00 91.06 176 GLU A C 1
ATOM 1325 O O . GLU A 1 176 ? 30.727 16.847 -59.505 1.00 91.06 176 GLU A O 1
ATOM 1330 N N . ALA A 1 177 ? 30.602 14.879 -58.435 1.00 88.62 177 ALA A N 1
ATOM 1331 C CA . ALA A 1 177 ? 31.696 14.264 -59.176 1.00 88.62 177 ALA A CA 1
ATOM 1332 C C . ALA A 1 177 ? 31.400 14.119 -60.679 1.00 88.62 177 ALA A C 1
ATOM 1334 O O . ALA A 1 177 ? 32.297 14.296 -61.497 1.00 88.62 177 ALA A O 1
ATOM 1335 N N . LEU A 1 178 ? 30.152 13.816 -61.047 1.00 87.44 178 LEU A N 1
ATOM 1336 C CA . LEU A 1 178 ? 29.724 13.704 -62.445 1.00 87.44 178 LEU A CA 1
ATOM 1337 C C . LEU A 1 178 ? 29.570 15.064 -63.141 1.00 87.44 178 LEU A C 1
ATOM 1339 O O . LEU A 1 178 ? 29.693 15.135 -64.360 1.00 87.44 178 LEU A O 1
ATOM 1343 N N . SER A 1 179 ? 29.290 16.123 -62.377 1.00 86.81 179 SER A N 1
ATOM 1344 C CA . SER A 1 179 ? 29.069 17.481 -62.895 1.00 86.81 179 SER A CA 1
ATOM 1345 C C . SER A 1 179 ? 30.346 18.322 -62.956 1.00 86.81 179 SER A C 1
ATOM 1347 O O . SER A 1 179 ? 30.319 19.430 -63.487 1.00 86.81 179 SER A O 1
ATOM 1349 N N . ALA A 1 180 ? 31.458 17.833 -62.400 1.00 82.00 180 ALA A N 1
ATOM 1350 C CA . ALA A 1 180 ? 32.743 18.513 -62.466 1.00 82.00 180 ALA A CA 1
ATOM 1351 C C . ALA A 1 180 ? 33.246 18.567 -63.922 1.00 82.00 180 ALA A C 1
ATOM 1353 O O . ALA A 1 180 ? 33.464 17.534 -64.555 1.00 82.00 180 ALA A O 1
ATOM 1354 N N . GLU A 1 181 ? 33.436 19.773 -64.461 1.00 71.25 181 GLU A N 1
ATOM 1355 C CA . GLU A 1 181 ? 33.978 19.965 -65.809 1.00 71.25 181 GLU A CA 1
ATOM 1356 C C . GLU A 1 181 ? 35.473 19.592 -65.851 1.00 71.25 181 GLU A C 1
ATOM 1358 O O . GLU A 1 181 ? 36.303 20.202 -65.177 1.00 71.25 181 GLU A O 1
ATOM 1363 N N . GLY A 1 182 ? 35.822 18.586 -66.663 1.00 70.19 182 GLY A N 1
ATOM 1364 C CA . GLY A 1 182 ? 37.201 18.136 -66.898 1.00 70.19 182 GLY A CA 1
ATOM 1365 C C . GLY A 1 182 ? 37.487 16.697 -66.446 1.00 70.19 182 GLY A C 1
ATOM 1366 O O . GLY A 1 182 ? 36.668 16.032 -65.819 1.00 70.19 182 GLY A O 1
ATOM 1367 N N . THR A 1 183 ? 38.667 16.173 -66.788 1.00 72.88 183 THR A N 1
ATOM 1368 C CA . THR A 1 183 ? 39.130 14.867 -66.291 1.00 72.88 183 THR A CA 1
ATOM 1369 C C . THR A 1 183 ? 39.581 14.996 -64.839 1.00 72.88 183 THR A C 1
ATOM 1371 O O . THR A 1 183 ? 40.549 15.708 -64.569 1.00 72.88 183 THR A O 1
ATOM 1374 N N . MET A 1 184 ? 38.924 14.292 -63.913 1.00 77.94 184 MET A N 1
ATOM 1375 C CA . MET A 1 184 ? 39.396 14.193 -62.528 1.00 77.94 184 MET A CA 1
ATOM 1376 C C . MET A 1 184 ? 40.828 13.654 -62.483 1.00 77.94 184 MET A C 1
ATOM 1378 O O . MET A 1 184 ? 41.117 12.596 -63.047 1.00 77.94 184 MET A O 1
ATOM 1382 N N . ASP A 1 185 ? 41.717 14.354 -61.778 1.00 85.62 185 ASP A N 1
ATOM 1383 C CA . ASP A 1 185 ? 43.039 13.825 -61.470 1.00 85.62 185 ASP A CA 1
ATOM 1384 C C . ASP A 1 185 ? 42.949 12.640 -60.485 1.00 85.62 185 ASP A C 1
ATOM 1386 O O . ASP A 1 185 ? 41.935 12.406 -59.815 1.00 85.62 185 ASP A O 1
ATOM 1390 N N . ALA A 1 186 ? 44.031 11.864 -60.391 1.00 85.50 186 ALA A N 1
ATOM 1391 C CA . ALA A 1 186 ? 44.072 10.666 -59.554 1.00 85.50 186 ALA A CA 1
ATOM 1392 C C . ALA A 1 186 ? 43.829 10.957 -58.057 1.00 85.50 186 ALA A C 1
ATOM 1394 O O . ALA A 1 186 ? 43.333 10.091 -57.333 1.00 85.50 186 ALA A O 1
ATOM 1395 N N . SER A 1 187 ? 44.151 12.166 -57.587 1.00 87.56 187 SER A N 1
ATOM 1396 C CA . SER A 1 187 ? 43.988 12.569 -56.190 1.00 87.56 187 SER A CA 1
ATOM 1397 C C . SER A 1 187 ? 42.534 12.924 -55.863 1.00 87.56 187 SER A C 1
ATOM 1399 O O . SER A 1 187 ? 42.003 12.472 -54.846 1.00 87.56 187 SER A O 1
ATOM 1401 N N . MET A 1 188 ? 41.853 13.634 -56.765 1.00 85.69 188 MET A N 1
ATOM 1402 C CA . MET A 1 188 ? 40.437 13.978 -56.672 1.00 85.69 188 MET A CA 1
ATOM 1403 C C . MET A 1 188 ? 39.569 12.724 -56.744 1.00 85.69 188 MET A C 1
ATOM 1405 O O . MET A 1 188 ? 38.639 12.573 -55.949 1.00 85.69 188 MET A O 1
ATOM 1409 N N . LEU A 1 189 ? 39.924 11.770 -57.611 1.00 88.25 189 LEU A N 1
ATOM 1410 C CA . LEU A 1 189 ? 39.236 10.483 -57.698 1.00 88.25 189 LEU A CA 1
ATOM 1411 C C . LEU A 1 189 ? 39.381 9.662 -56.405 1.00 88.25 189 LEU A C 1
ATOM 1413 O O . LEU A 1 189 ? 38.412 9.058 -55.936 1.00 88.25 189 LEU A O 1
ATOM 1417 N N . ALA A 1 190 ? 40.572 9.654 -55.799 1.00 90.62 190 ALA A N 1
ATOM 1418 C CA . ALA A 1 190 ? 40.806 8.976 -54.526 1.00 90.62 190 ALA A CA 1
ATOM 1419 C C . ALA A 1 190 ? 39.984 9.604 -53.384 1.00 90.62 190 ALA A C 1
ATOM 1421 O O . ALA A 1 190 ? 39.349 8.880 -52.614 1.00 90.62 190 ALA A O 1
ATOM 1422 N N . GLN A 1 191 ? 39.929 10.938 -53.315 1.00 90.12 191 GLN A N 1
ATOM 1423 C CA . GLN A 1 191 ? 39.131 11.668 -52.324 1.00 90.12 191 GLN A CA 1
ATOM 1424 C C . GLN A 1 191 ? 37.623 11.470 -52.523 1.00 90.12 191 GLN A C 1
ATOM 1426 O O . GLN A 1 191 ? 36.893 11.284 -51.547 1.00 90.12 191 GLN A O 1
ATOM 1431 N N . PHE A 1 192 ? 37.142 11.478 -53.770 1.00 93.06 192 PHE A N 1
ATOM 1432 C CA . PHE A 1 192 ? 35.758 11.134 -54.105 1.00 93.06 192 PHE A CA 1
ATOM 1433 C C . PHE A 1 192 ? 35.419 9.728 -53.608 1.00 93.06 192 PHE A C 1
ATOM 1435 O O . PHE A 1 192 ? 34.477 9.555 -52.832 1.00 93.06 192 PHE A O 1
ATOM 1442 N N . ARG A 1 193 ? 36.227 8.732 -53.994 1.00 93.81 193 ARG A N 1
ATOM 1443 C CA . ARG A 1 193 ? 36.019 7.333 -53.611 1.00 93.81 193 ARG A CA 1
ATOM 1444 C C . ARG A 1 193 ? 35.959 7.181 -52.096 1.00 93.81 193 ARG A C 1
ATOM 1446 O O . ARG A 1 193 ? 35.078 6.489 -51.592 1.00 93.81 193 ARG A O 1
ATOM 1453 N N . GLN A 1 194 ? 36.869 7.830 -51.374 1.00 95.94 194 GLN A N 1
ATOM 1454 C CA . GLN A 1 194 ? 36.889 7.799 -49.917 1.00 95.94 194 GLN A CA 1
ATOM 1455 C C . GLN A 1 194 ? 35.594 8.368 -49.320 1.00 95.94 194 GLN A C 1
ATOM 1457 O O . GLN A 1 194 ? 34.953 7.691 -48.515 1.00 95.94 194 GLN A O 1
ATOM 1462 N N . ARG A 1 195 ? 35.172 9.568 -49.743 1.00 95.12 195 ARG A N 1
ATOM 1463 C CA . ARG A 1 195 ? 33.953 10.224 -49.237 1.00 95.12 195 ARG A CA 1
ATOM 1464 C C . ARG A 1 195 ? 32.683 9.431 -49.567 1.00 95.12 195 ARG A C 1
ATOM 1466 O O . ARG A 1 195 ? 31.842 9.228 -48.692 1.00 95.12 195 ARG A O 1
ATOM 1473 N N . PHE A 1 196 ? 32.562 8.931 -50.795 1.00 96.19 196 PHE A N 1
ATOM 1474 C CA . PHE A 1 196 ? 31.410 8.144 -51.239 1.00 96.19 196 PHE A CA 1
ATOM 1475 C C . PHE A 1 196 ? 31.291 6.815 -50.482 1.00 96.19 196 PHE A C 1
ATOM 1477 O O . PHE A 1 196 ? 30.224 6.486 -49.955 1.00 96.19 196 PHE A O 1
ATOM 1484 N N . ILE A 1 197 ? 32.395 6.065 -50.369 1.00 96.94 197 ILE A N 1
ATOM 1485 C CA . ILE A 1 197 ? 32.412 4.795 -49.630 1.00 96.94 197 ILE A CA 1
ATOM 1486 C C . ILE A 1 197 ? 32.090 5.035 -48.158 1.00 96.94 197 ILE A C 1
ATOM 1488 O O . ILE A 1 197 ? 31.300 4.285 -47.590 1.00 96.94 197 ILE A O 1
ATOM 1492 N N . GLN A 1 198 ? 32.640 6.089 -47.549 1.00 97.38 198 GLN A N 1
ATOM 1493 C CA . GLN A 1 198 ? 32.345 6.436 -46.162 1.00 97.38 198 GLN A CA 1
ATOM 1494 C C . GLN A 1 198 ? 30.839 6.640 -45.941 1.00 97.38 198 GLN A C 1
ATOM 1496 O O . GLN A 1 198 ? 30.267 6.024 -45.042 1.00 97.38 198 GLN A O 1
ATOM 1501 N N . LYS A 1 199 ? 30.169 7.420 -46.798 1.00 97.25 199 LYS A N 1
ATOM 1502 C CA . LYS A 1 199 ? 28.722 7.668 -46.685 1.00 97.25 199 LYS A CA 1
ATOM 1503 C C . LYS A 1 199 ? 27.873 6.416 -46.918 1.00 97.25 199 LYS A C 1
ATOM 1505 O O . LYS A 1 199 ? 26.946 6.155 -46.147 1.00 97.25 199 LYS A O 1
ATOM 1510 N N . LYS A 1 200 ? 28.220 5.573 -47.898 1.00 96.31 200 LYS A N 1
ATOM 1511 C CA . LYS A 1 200 ? 27.541 4.277 -48.099 1.00 96.31 200 LYS A CA 1
ATOM 1512 C C . LYS A 1 200 ? 27.766 3.331 -46.913 1.00 96.31 200 LYS A C 1
ATOM 1514 O O . LYS A 1 200 ? 26.829 2.662 -46.480 1.00 96.31 200 LYS A O 1
ATOM 1519 N N . MET A 1 201 ? 28.965 3.308 -46.333 1.00 97.38 201 MET A N 1
ATOM 1520 C CA . MET A 1 201 ? 29.266 2.493 -45.154 1.00 97.38 201 MET A CA 1
ATOM 1521 C C . MET A 1 201 ? 28.466 2.959 -43.930 1.00 97.38 201 MET A C 1
ATOM 1523 O O . MET A 1 201 ? 27.886 2.131 -43.223 1.00 97.38 201 MET A O 1
ATOM 1527 N N . GLU A 1 202 ? 28.351 4.272 -43.715 1.00 96.75 202 GLU A N 1
ATOM 1528 C CA . GLU A 1 202 ? 27.504 4.863 -42.674 1.00 96.75 202 GLU A CA 1
ATOM 1529 C C . GLU A 1 202 ? 26.027 4.477 -42.839 1.00 96.75 202 GLU A C 1
ATOM 1531 O O . GLU A 1 202 ? 25.398 4.038 -41.870 1.00 96.75 202 GLU A O 1
ATOM 1536 N N . LYS A 1 203 ? 25.481 4.562 -44.061 1.00 97.31 203 LYS A N 1
ATOM 1537 C CA . LYS A 1 203 ? 24.123 4.088 -44.384 1.00 97.31 203 LYS A CA 1
ATOM 1538 C C . LYS A 1 203 ? 23.940 2.623 -43.989 1.00 97.31 203 LYS A C 1
ATOM 1540 O O . LYS A 1 203 ? 23.022 2.300 -43.233 1.00 97.31 203 LYS A O 1
ATOM 1545 N N . HIS A 1 204 ? 24.792 1.730 -44.492 1.00 97.44 204 HIS A N 1
ATOM 1546 C CA . HIS A 1 204 ? 24.648 0.290 -44.262 1.00 97.44 204 HIS A CA 1
ATOM 1547 C C . HIS A 1 204 ? 24.821 -0.084 -42.789 1.00 97.44 204 HIS A C 1
ATOM 1549 O O . HIS A 1 204 ? 24.076 -0.922 -42.287 1.00 97.44 204 HIS A O 1
ATOM 1555 N N . THR A 1 205 ? 25.720 0.594 -42.073 1.00 97.62 205 THR A N 1
ATOM 1556 C CA . THR A 1 205 ? 25.882 0.424 -40.622 1.00 97.62 205 THR A CA 1
ATOM 1557 C C . THR A 1 205 ? 24.589 0.764 -39.886 1.00 97.62 205 THR A C 1
ATOM 1559 O O . THR A 1 205 ? 24.109 -0.021 -39.070 1.00 97.62 205 THR A O 1
ATOM 1562 N N . ARG A 1 206 ? 23.963 1.904 -40.206 1.00 96.88 206 ARG A N 1
ATOM 1563 C CA . ARG A 1 206 ? 22.702 2.321 -39.572 1.00 96.88 206 ARG A CA 1
ATOM 1564 C C . ARG A 1 206 ? 21.543 1.381 -39.905 1.00 96.88 206 ARG A C 1
ATOM 1566 O O . ARG A 1 206 ? 20.764 1.058 -39.010 1.00 96.88 206 ARG A O 1
ATOM 1573 N N . LEU A 1 207 ? 21.452 0.894 -41.144 1.00 96.81 207 LEU A N 1
ATOM 1574 C CA . LEU A 1 207 ? 20.457 -0.113 -41.535 1.00 96.81 207 LEU A CA 1
ATOM 1575 C C . LEU A 1 207 ? 20.677 -1.456 -40.825 1.00 96.81 207 LEU A C 1
ATOM 1577 O O . LEU A 1 207 ? 19.706 -2.080 -40.404 1.00 96.81 207 LEU A O 1
ATOM 1581 N N . GLY A 1 208 ? 21.930 -1.871 -40.632 1.00 96.69 208 GLY A N 1
ATOM 1582 C CA . GLY A 1 208 ? 22.268 -3.068 -39.860 1.00 96.69 208 GLY A CA 1
ATOM 1583 C C . GLY A 1 208 ? 21.829 -2.959 -38.397 1.00 96.69 208 GLY A C 1
ATOM 1584 O O . GLY A 1 208 ? 21.182 -3.867 -37.876 1.00 96.69 208 GLY A O 1
ATOM 1585 N N . ILE A 1 209 ? 22.097 -1.818 -37.749 1.00 96.00 209 ILE A N 1
ATOM 1586 C CA . ILE A 1 209 ? 21.643 -1.554 -36.372 1.00 96.00 209 ILE A CA 1
ATOM 1587 C C . ILE A 1 209 ? 20.108 -1.544 -36.301 1.00 96.00 209 ILE A C 1
ATOM 1589 O O . ILE A 1 209 ? 19.537 -2.152 -35.397 1.00 96.00 209 ILE A O 1
ATOM 1593 N N . LYS A 1 210 ? 19.428 -0.911 -37.267 1.00 95.31 210 LYS A N 1
ATOM 1594 C CA . LYS A 1 210 ? 17.959 -0.903 -37.356 1.00 95.31 210 LYS A CA 1
ATOM 1595 C C . LYS A 1 210 ? 17.390 -2.326 -37.429 1.00 95.31 210 LYS A C 1
ATOM 1597 O O . LYS A 1 210 ? 16.512 -2.663 -36.640 1.00 95.31 210 LYS A O 1
ATOM 1602 N N . ALA A 1 211 ? 17.907 -3.157 -38.334 1.00 94.00 211 ALA A N 1
ATOM 1603 C CA . ALA A 1 211 ? 17.438 -4.530 -38.508 1.00 94.00 211 ALA A CA 1
ATOM 1604 C C . ALA A 1 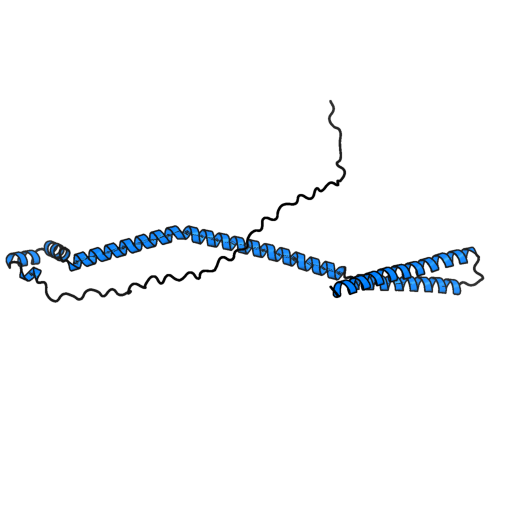211 ? 17.617 -5.364 -37.228 1.00 94.00 211 ALA A C 1
ATOM 1606 O O . ALA A 1 211 ? 16.726 -6.126 -36.859 1.00 94.00 211 ALA A O 1
ATOM 1607 N N . SER A 1 212 ? 18.730 -5.175 -36.512 1.00 93.38 212 SER A N 1
ATOM 1608 C CA . SER A 1 212 ? 18.965 -5.822 -35.214 1.00 93.38 212 SER A CA 1
ATOM 1609 C C . SER A 1 212 ? 17.923 -5.412 -34.159 1.00 93.38 212 SER A C 1
ATOM 1611 O O . SER A 1 212 ? 17.384 -6.267 -33.455 1.00 93.38 212 SER A O 1
ATOM 1613 N N . LEU A 1 213 ? 17.565 -4.122 -34.091 1.00 91.31 213 LEU A N 1
ATOM 1614 C CA . LEU A 1 213 ? 16.532 -3.619 -33.173 1.00 91.31 213 LEU A CA 1
ATOM 1615 C C . LEU A 1 213 ? 15.139 -4.187 -33.486 1.00 91.31 213 LEU A C 1
ATOM 1617 O O . LEU A 1 213 ? 14.411 -4.563 -32.569 1.00 91.31 213 LEU A O 1
ATOM 1621 N N . GLU A 1 214 ? 14.770 -4.277 -34.764 1.00 90.50 214 GLU A N 1
ATOM 1622 C CA . GLU A 1 214 ? 13.473 -4.818 -35.199 1.00 90.50 214 GLU A CA 1
ATOM 1623 C C . GLU A 1 214 ? 13.372 -6.334 -34.964 1.00 90.50 214 GLU A C 1
ATOM 1625 O O . GLU A 1 214 ? 12.335 -6.830 -34.516 1.00 90.50 214 GLU A O 1
ATOM 1630 N N . GLN A 1 215 ? 14.464 -7.076 -35.177 1.00 89.62 215 GLN A N 1
ATOM 1631 C CA . GLN A 1 215 ? 14.545 -8.504 -34.849 1.00 89.62 215 GLN A CA 1
ATOM 1632 C C . GLN A 1 215 ? 14.451 -8.752 -33.339 1.00 89.62 215 GLN A C 1
ATOM 1634 O O . GLN A 1 215 ? 13.750 -9.670 -32.910 1.00 89.62 215 GLN A O 1
ATOM 1639 N N . GLY A 1 216 ? 15.119 -7.926 -32.528 1.00 85.50 216 GLY A N 1
ATOM 1640 C CA . GLY A 1 216 ? 15.022 -7.980 -31.069 1.00 85.50 216 GLY A CA 1
ATOM 1641 C C . GLY A 1 216 ? 13.599 -7.717 -30.571 1.00 85.50 216 GLY A C 1
ATOM 1642 O O . GLY A 1 216 ? 13.083 -8.493 -29.769 1.00 85.50 216 GLY A O 1
ATOM 1643 N N . ALA A 1 217 ? 12.936 -6.688 -31.108 1.00 82.12 217 ALA A N 1
ATOM 1644 C CA . ALA A 1 217 ? 11.551 -6.357 -30.768 1.00 82.12 217 ALA A CA 1
ATOM 1645 C C . ALA A 1 217 ? 10.558 -7.465 -31.170 1.00 82.12 217 ALA A C 1
ATOM 1647 O O . ALA A 1 217 ? 9.634 -7.777 -30.420 1.00 82.12 217 ALA A O 1
ATOM 1648 N N . SER A 1 218 ? 10.773 -8.102 -32.325 1.00 80.94 218 SER A N 1
ATOM 1649 C CA . SER A 1 218 ? 9.932 -9.209 -32.805 1.00 80.94 218 SER A CA 1
ATOM 1650 C C . SER A 1 218 ? 10.067 -10.463 -31.935 1.00 80.94 218 SER A C 1
ATOM 1652 O O . SER A 1 218 ? 9.078 -11.149 -31.689 1.00 80.94 218 SER A O 1
ATOM 1654 N N . ARG A 1 219 ? 11.273 -10.751 -31.422 1.00 81.81 219 ARG A N 1
ATOM 1655 C CA . ARG A 1 219 ? 11.516 -11.887 -30.516 1.00 81.81 219 ARG A CA 1
ATOM 1656 C C . ARG A 1 219 ? 10.873 -11.695 -29.144 1.00 81.81 219 ARG A C 1
ATOM 1658 O O . ARG A 1 219 ? 10.327 -12.650 -28.611 1.00 81.81 219 ARG A O 1
ATOM 1665 N N . SER A 1 220 ? 10.879 -10.476 -28.603 1.00 75.12 220 SER A N 1
ATOM 1666 C CA . SER A 1 220 ? 10.238 -10.181 -27.310 1.00 75.12 220 SER A CA 1
ATOM 1667 C C . SER A 1 220 ? 8.707 -10.276 -27.315 1.00 75.12 220 SER A C 1
ATOM 1669 O O . SER A 1 220 ? 8.110 -10.272 -26.249 1.00 75.12 220 SER A O 1
ATOM 1671 N N . LEU A 1 221 ? 8.065 -10.336 -28.488 1.00 69.62 221 LEU A N 1
ATOM 1672 C CA . LEU A 1 221 ? 6.608 -10.482 -28.628 1.00 69.62 221 LEU A CA 1
ATOM 1673 C C . LEU A 1 221 ? 6.146 -11.950 -28.723 1.00 69.62 221 LEU A C 1
ATOM 1675 O O . LEU A 1 221 ? 4.945 -12.200 -28.729 1.00 69.62 221 LEU A O 1
ATOM 1679 N N . GLN A 1 222 ? 7.072 -12.911 -28.840 1.00 64.19 222 GLN A N 1
ATOM 1680 C CA . GLN A 1 222 ? 6.772 -14.346 -28.994 1.00 64.19 222 GLN A CA 1
ATOM 1681 C C . GLN A 1 222 ? 6.956 -15.166 -27.704 1.00 64.19 222 GLN A C 1
ATOM 1683 O O . GLN A 1 222 ? 6.620 -16.348 -27.692 1.00 64.19 222 GLN A O 1
ATOM 1688 N N . THR A 1 223 ? 7.494 -14.555 -26.648 1.00 50.94 223 THR A N 1
ATOM 1689 C CA . THR A 1 223 ? 7.700 -15.142 -25.312 1.00 50.94 223 THR A CA 1
ATOM 1690 C C . THR A 1 223 ? 6.737 -14.535 -24.312 1.00 50.94 223 THR A C 1
ATOM 1692 O O . THR A 1 223 ? 6.164 -15.299 -23.512 1.00 50.94 223 THR A O 1
#

Foldseek 3Di:
DDDDDDDDDDDDDDPDPPPDPPPPPDDDPPPPPPPPPPCPPPPPPDPDDPDDDPDDVVVVPDDPVVVVVCVVDVVSVVVVVCVDPVNVVVVVVVVVVVVVVVVVVVVCVVCVVVVVVVVVVVVVVVVVVVVVVVVVVVVVVVVVVVCVVVPLVVLLVVLQVLLVVLVVVLVVLVVVVVPDPDDDDPVNVVVSVVSNVVSNVSSVVSVVVSVVSVVVVVVVVVD

Organism: Polarella glacialis (NCBI:txid89957)

Secondary structure (DSSP, 8-state):
-------PPPP---------------------------------S---PPPPPS--HHHHTS-HHHHHHHHH-HHHHHHHHHHSHHHHHHHHHHHHHHHHHHHHHHHHHHHHHHHHHHHHHHHHHHHHHHHHHHHHHHHHHHHHHHHHHT-HHHHHHHHHHHHHHHHHHHHHHHHHHHHSSSPPPHHHHHHHHHHHHHHHHHHHHHHHHHHHHHHHHHHTT--

pLDDT: mean 80.48, std 21.25, range [31.58, 98.62]

InterPro domains:
  IPR009851 Modifier of rudimentary, Modr [PF07200] (61-206)

Radius of gyration: 50.15 Å; Cα contacts (8 Å, |Δi|>4): 54; chains: 1; bounding box: 112×37×135 Å

Nearest PDB structures (foldseek):
  8glv-assembly1_Eb  TM=5.095E-01  e=3.314E+00  Chlamydomonas reinhardtii
  5nnv-assembly4_D  TM=3.877E-01  e=8.481E+00  Bacillus subtilis subsp. subtilis str. 168
  8whn-assembly1_A  TM=3.022E-01  e=7.966E+00  Promethearchaeum syntrophicum